Protein AF-Q022L2-F1 (afdb_monomer_lite)

pLDDT: mean 83.21, std 17.8, range [39.44, 98.19]

Organism: Solibacter usitatus (strain Ellin6076) (NCBI:txid234267)

Sequence (274 aa):
MRRPARFALVGLLVASVAPAAEPAGCAVRKGLYDAWLTLNKRTTRTFPKFTGSATRVAAEPASAEEIYREYQTFFQCLSDMALPAAADSRSAMCADASSDRLGSLTCQLSLYVKTDRTSGAELLDALPASKKGAEMIWDLDAIADAGVVDKHFPPLFAPKGPAYKLIDEVFVLALDDRETAIAKYFHIVGAATGAGTQYTDSQIKILLRESPILVVKHWDILRQYQPKLKKLLAELAAELSAPDMNKVRQGIAGSCTRDNLDCPEIQKFFGRPQ

Radius of gyration: 26.74 Å; chains: 1; bounding box: 66×46×113 Å

Structure (mmCIF, N/CA/C/O backbone):
data_AF-Q022L2-F1
#
_entry.id   AF-Q022L2-F1
#
loop_
_atom_site.group_PDB
_atom_site.id
_atom_site.type_symbol
_atom_site.label_atom_id
_atom_site.label_alt_id
_atom_site.label_comp_id
_atom_site.label_asym_id
_atom_site.label_entity_id
_atom_site.label_seq_id
_atom_site.pdbx_PDB_ins_code
_atom_site.Cartn_x
_atom_site.Cartn_y
_atom_site.Cartn_z
_atom_site.occupancy
_atom_site.B_iso_or_equiv
_atom_site.auth_seq_id
_atom_site.auth_comp_id
_atom_site.auth_asym_id
_atom_site.auth_atom_id
_atom_site.pdbx_PDB_model_num
ATOM 1 N N . MET A 1 1 ? -21.908 -25.657 -85.538 1.00 44.28 1 MET A N 1
ATOM 2 C CA . MET A 1 1 ? -20.702 -25.815 -84.691 1.00 44.28 1 MET A CA 1
ATOM 3 C C . MET A 1 1 ? -20.287 -24.456 -84.136 1.00 44.28 1 MET A C 1
ATOM 5 O O . MET A 1 1 ? -19.849 -23.637 -84.928 1.00 44.28 1 MET A O 1
ATOM 9 N N . ARG A 1 2 ? -20.443 -24.208 -82.826 1.00 39.62 2 ARG A N 1
ATOM 10 C CA . ARG A 1 2 ? -19.565 -23.391 -81.948 1.00 39.62 2 ARG A CA 1
ATOM 11 C C . ARG A 1 2 ? -20.233 -23.244 -80.568 1.00 39.62 2 ARG A C 1
ATOM 13 O O . ARG A 1 2 ? -21.442 -23.091 -80.474 1.00 39.62 2 ARG A O 1
ATOM 20 N N . ARG A 1 3 ? -19.422 -23.447 -79.527 1.00 46.56 3 ARG A N 1
ATOM 21 C CA . ARG A 1 3 ? -19.768 -23.712 -78.117 1.00 46.56 3 ARG A CA 1
ATOM 22 C C . ARG A 1 3 ? -20.142 -22.432 -77.343 1.00 46.56 3 ARG A C 1
ATOM 24 O O . ARG A 1 3 ? -19.614 -21.378 -77.686 1.00 46.56 3 ARG A O 1
ATOM 31 N N . PRO A 1 4 ? -20.922 -22.521 -76.248 1.00 49.78 4 PRO A N 1
ATOM 32 C CA . PRO A 1 4 ? -21.036 -21.445 -75.266 1.00 49.78 4 PRO A CA 1
ATOM 33 C C . PRO A 1 4 ? -19.814 -21.436 -74.329 1.00 49.78 4 PRO A C 1
ATOM 35 O O . PRO A 1 4 ? -19.462 -22.463 -73.745 1.00 49.78 4 PRO A O 1
ATOM 38 N N . ALA A 1 5 ? -19.165 -20.281 -74.179 1.00 46.28 5 ALA A N 1
ATOM 39 C CA . ALA A 1 5 ? -18.110 -20.068 -73.191 1.00 46.28 5 ALA A CA 1
ATOM 40 C C . ALA A 1 5 ? -18.739 -19.620 -71.864 1.00 46.28 5 ALA A C 1
ATOM 42 O O . ALA A 1 5 ? -19.327 -18.544 -71.774 1.00 46.28 5 ALA A O 1
ATOM 43 N N . ARG A 1 6 ? -18.633 -20.467 -70.836 1.00 48.53 6 ARG A N 1
ATOM 44 C CA . ARG A 1 6 ? -18.922 -20.119 -69.442 1.00 48.53 6 ARG A CA 1
ATOM 45 C C . ARG A 1 6 ? -17.665 -19.484 -68.849 1.00 48.53 6 ARG A C 1
ATOM 47 O O . ARG A 1 6 ? -16.665 -20.176 -68.692 1.00 48.53 6 ARG A O 1
ATOM 54 N N . PHE A 1 7 ? -17.715 -18.198 -68.520 1.00 49.34 7 PHE A N 1
ATOM 55 C CA . PHE A 1 7 ? -16.694 -17.562 -67.690 1.00 49.34 7 PHE A CA 1
ATOM 56 C C . PHE A 1 7 ? -17.090 -17.727 -66.221 1.00 49.34 7 PHE A C 1
ATOM 58 O O . PHE A 1 7 ? -18.082 -17.160 -65.770 1.00 49.34 7 PHE A O 1
ATOM 65 N N . ALA A 1 8 ? -16.335 -18.551 -65.496 1.00 49.12 8 ALA A N 1
ATOM 66 C CA . ALA A 1 8 ? -16.385 -18.634 -64.044 1.00 49.12 8 ALA A CA 1
ATOM 67 C C . ALA A 1 8 ? -15.465 -17.548 -63.473 1.00 49.12 8 ALA A C 1
ATOM 69 O O . ALA A 1 8 ? -14.253 -17.587 -63.679 1.00 49.12 8 ALA A O 1
ATOM 70 N N . LEU A 1 9 ? -16.045 -16.566 -62.786 1.00 49.56 9 LEU A N 1
ATOM 71 C CA . LEU A 1 9 ? -15.310 -15.535 -62.062 1.00 49.56 9 LEU A CA 1
ATOM 72 C C . LEU A 1 9 ? -15.047 -16.065 -60.646 1.00 49.56 9 LEU A C 1
ATOM 74 O O . LEU A 1 9 ? -15.927 -16.049 -59.790 1.00 49.56 9 LEU A O 1
ATOM 78 N N . VAL A 1 10 ? -13.849 -16.603 -60.421 1.00 49.56 10 VAL A N 1
ATOM 79 C CA . VAL A 1 10 ? -13.358 -16.954 -59.083 1.00 49.56 10 VAL A CA 1
ATOM 80 C C . VAL A 1 10 ? -12.748 -15.688 -58.489 1.00 49.56 10 VAL A C 1
ATOM 82 O O . VAL A 1 10 ? -11.634 -15.303 -58.834 1.00 49.56 10 VAL A O 1
ATOM 85 N N . GLY A 1 11 ? -13.506 -15.001 -57.635 1.00 48.12 11 GLY A N 1
ATOM 86 C CA . GLY A 1 11 ? -12.998 -13.889 -56.837 1.00 48.12 11 GLY A CA 1
ATOM 87 C C . GLY A 1 11 ? -12.150 -14.419 -55.684 1.00 48.12 11 GLY A C 1
ATOM 88 O O . GLY A 1 11 ? -12.693 -14.900 -54.692 1.00 48.12 11 GLY A O 1
ATOM 89 N N . LEU A 1 12 ? -10.824 -14.344 -55.813 1.00 45.16 12 LEU A N 1
ATOM 90 C CA . LEU A 1 12 ? -9.898 -14.549 -54.700 1.00 45.16 12 LEU A CA 1
ATOM 91 C C . LEU A 1 12 ? -9.929 -13.301 -53.802 1.00 45.16 12 LEU A C 1
ATOM 93 O O . LEU A 1 12 ? -9.293 -12.290 -54.096 1.00 45.16 12 LEU A O 1
ATOM 97 N N . LEU A 1 13 ? -10.671 -13.369 -52.697 1.00 44.75 13 LEU A N 1
ATOM 98 C CA . LEU A 1 13 ? -10.496 -12.467 -51.560 1.00 44.75 13 LEU A CA 1
ATOM 99 C C . LEU A 1 13 ? -9.214 -12.884 -50.830 1.00 44.75 13 LEU A C 1
ATOM 101 O O . LEU A 1 13 ? -9.225 -13.760 -49.969 1.00 44.75 13 LEU A O 1
ATOM 105 N N . VAL A 1 14 ? -8.090 -12.278 -51.210 1.00 46.84 14 VAL A N 1
ATOM 106 C CA . VAL A 1 14 ? -6.855 -12.340 -50.424 1.00 46.84 14 VAL A CA 1
ATOM 107 C C . VAL A 1 14 ? -7.061 -11.430 -49.216 1.00 46.84 14 VAL A C 1
ATOM 109 O O . VAL A 1 14 ? -6.867 -10.219 -49.290 1.00 46.84 14 VAL A O 1
ATOM 112 N N . ALA A 1 15 ? -7.524 -12.009 -48.110 1.00 47.78 15 ALA A N 1
ATOM 113 C CA . ALA A 1 15 ? -7.479 -11.361 -46.810 1.00 47.78 15 ALA A CA 1
ATOM 114 C C . ALA A 1 15 ? -6.008 -11.279 -46.386 1.00 47.78 15 ALA A C 1
ATOM 116 O O . ALA A 1 15 ? -5.432 -12.240 -45.878 1.00 47.78 15 ALA A O 1
ATOM 117 N N . SER A 1 16 ? -5.381 -10.139 -46.659 1.00 42.56 16 SER A N 1
ATOM 118 C CA . SER A 1 16 ? -4.052 -9.804 -46.164 1.00 42.56 16 SER A CA 1
ATOM 119 C C . SER A 1 16 ? -4.116 -9.672 -44.643 1.00 42.56 16 SER A C 1
ATOM 121 O O . SER A 1 16 ? -4.409 -8.602 -44.115 1.00 42.56 16 SER A O 1
ATOM 123 N N . VAL A 1 17 ? -3.867 -10.770 -43.930 1.00 42.91 17 VAL A N 1
ATOM 124 C CA . VAL A 1 17 ? -3.577 -10.737 -42.495 1.00 42.91 17 VAL A CA 1
ATOM 125 C C . VAL A 1 17 ? -2.173 -10.157 -42.362 1.00 42.91 17 VAL A C 1
ATOM 127 O O . VAL A 1 17 ? -1.179 -10.880 -42.365 1.00 42.91 17 VAL A O 1
ATOM 130 N N . ALA A 1 18 ? -2.073 -8.829 -42.350 1.00 46.16 18 ALA A N 1
ATOM 131 C CA . ALA A 1 18 ? -0.851 -8.181 -41.909 1.00 46.16 18 ALA A CA 1
ATOM 132 C C . ALA A 1 18 ? -0.634 -8.596 -40.443 1.00 46.16 18 ALA A C 1
ATOM 134 O O . ALA A 1 18 ? -1.571 -8.452 -39.650 1.00 46.16 18 ALA A O 1
ATOM 135 N N . PRO A 1 19 ? 0.540 -9.129 -40.059 1.00 43.62 19 PRO A N 1
ATOM 136 C CA . PRO A 1 19 ? 0.849 -9.290 -38.652 1.00 43.62 19 PRO A CA 1
ATOM 137 C C . PRO A 1 19 ? 0.836 -7.883 -38.061 1.00 43.62 19 PRO A C 1
ATOM 139 O O . PRO A 1 19 ? 1.652 -7.038 -38.434 1.00 43.62 19 PRO A O 1
ATOM 142 N N . ALA A 1 20 ? -0.150 -7.597 -37.213 1.00 42.97 20 ALA A N 1
ATOM 143 C CA . ALA A 1 20 ? -0.116 -6.402 -36.395 1.00 42.97 20 ALA A CA 1
ATOM 144 C C . ALA A 1 20 ? 1.201 -6.471 -35.621 1.00 42.97 20 ALA A C 1
ATOM 146 O O . ALA A 1 20 ? 1.410 -7.414 -34.861 1.00 42.97 20 ALA A O 1
ATOM 147 N N . ALA A 1 21 ? 2.115 -5.537 -35.893 1.00 47.75 21 ALA A N 1
ATOM 148 C CA . ALA A 1 21 ? 3.298 -5.367 -35.073 1.00 47.75 21 ALA A CA 1
ATOM 149 C C . ALA A 1 21 ? 2.798 -5.217 -33.636 1.00 47.75 21 ALA A C 1
ATOM 151 O O . ALA A 1 21 ? 2.020 -4.300 -33.356 1.00 47.75 21 ALA A O 1
ATOM 152 N N . GLU A 1 22 ? 3.152 -6.171 -32.774 1.00 50.34 22 GLU A N 1
ATOM 153 C CA . GLU A 1 22 ? 2.814 -6.090 -31.361 1.00 50.34 22 GLU A CA 1
ATOM 154 C C . GLU A 1 22 ? 3.296 -4.721 -30.869 1.00 50.34 22 GLU A C 1
ATOM 156 O O . GLU A 1 22 ? 4.437 -4.341 -31.165 1.00 50.34 22 GLU A O 1
ATOM 161 N N . PRO A 1 23 ? 2.427 -3.917 -30.230 1.00 51.59 23 PRO A N 1
ATOM 162 C CA . PRO A 1 23 ? 2.844 -2.619 -29.737 1.00 51.59 23 PRO A CA 1
ATOM 163 C C . PRO A 1 23 ? 4.025 -2.862 -28.804 1.00 51.59 23 PRO A C 1
ATOM 165 O O . PRO A 1 23 ? 3.890 -3.619 -27.845 1.00 51.59 23 PRO A O 1
ATOM 168 N N . ALA A 1 24 ? 5.179 -2.268 -29.121 1.00 59.03 24 ALA A N 1
ATOM 169 C CA . ALA A 1 24 ? 6.354 -2.351 -28.269 1.00 59.03 24 ALA A CA 1
ATOM 170 C C . ALA A 1 24 ? 5.924 -1.950 -26.852 1.00 59.03 24 ALA A C 1
ATOM 172 O O . ALA A 1 24 ? 5.475 -0.819 -26.638 1.00 59.03 24 ALA A O 1
ATOM 173 N N . GLY A 1 25 ? 5.954 -2.910 -25.927 1.00 67.50 25 GLY A N 1
ATOM 174 C CA . GLY A 1 25 ? 5.510 -2.694 -24.560 1.00 67.50 25 GLY A CA 1
ATOM 175 C C . GLY A 1 25 ? 6.373 -1.639 -23.880 1.00 67.50 25 GLY A C 1
ATOM 176 O O . GLY A 1 25 ? 7.508 -1.367 -24.283 1.00 67.50 25 GLY A O 1
ATOM 177 N N . CYS A 1 26 ? 5.849 -1.039 -22.815 1.00 84.94 26 CYS A N 1
ATOM 178 C CA . CYS A 1 26 ? 6.699 -0.272 -21.919 1.00 84.94 26 CYS A CA 1
ATOM 179 C C . CYS A 1 26 ? 7.720 -1.236 -21.307 1.00 84.94 26 CYS A C 1
ATOM 181 O O . CYS A 1 26 ? 7.337 -2.199 -20.644 1.00 84.94 26 CYS A O 1
ATOM 183 N N . ALA A 1 27 ? 9.007 -0.992 -21.540 1.00 85.56 27 ALA A N 1
ATOM 184 C CA . ALA A 1 27 ? 10.074 -1.891 -21.126 1.00 85.56 27 ALA A CA 1
ATOM 185 C C . ALA A 1 27 ? 11.124 -1.165 -20.283 1.00 85.56 27 ALA A C 1
ATOM 187 O O . ALA A 1 27 ? 11.400 0.019 -20.473 1.00 85.56 27 ALA A O 1
ATOM 188 N N . VAL A 1 28 ? 11.731 -1.927 -19.380 1.00 88.81 28 VAL A N 1
ATOM 189 C CA . VAL A 1 28 ? 12.971 -1.589 -18.678 1.00 88.81 28 VAL A CA 1
ATOM 190 C C . VAL A 1 28 ? 13.955 -2.723 -18.909 1.00 88.81 28 VAL A C 1
ATOM 192 O O . VAL A 1 28 ? 13.566 -3.890 -19.011 1.00 88.81 28 VAL A O 1
ATOM 195 N N . ARG A 1 29 ? 15.243 -2.407 -19.004 1.00 89.38 29 ARG A N 1
ATOM 196 C CA . ARG A 1 29 ? 16.282 -3.411 -19.189 1.00 89.38 29 ARG A CA 1
ATOM 197 C C . ARG A 1 29 ? 16.351 -4.324 -17.972 1.00 89.38 29 ARG A C 1
ATOM 199 O O . ARG A 1 29 ? 16.182 -3.917 -16.822 1.00 89.38 29 ARG A O 1
ATOM 206 N N . LYS A 1 30 ? 16.688 -5.579 -18.239 1.00 89.31 30 LYS A N 1
ATOM 207 C CA . LYS A 1 30 ? 16.837 -6.610 -17.216 1.00 89.31 30 LYS A CA 1
ATOM 208 C C . LYS A 1 30 ? 17.821 -6.191 -16.121 1.00 89.31 30 LYS A C 1
ATOM 210 O O . LYS A 1 30 ? 18.962 -5.833 -16.410 1.00 89.31 30 LYS A O 1
ATOM 215 N N . GLY A 1 31 ? 17.397 -6.326 -14.863 1.00 86.94 31 GLY A N 1
ATOM 216 C CA . GLY A 1 31 ? 18.242 -6.065 -13.692 1.00 86.94 31 GLY A CA 1
ATOM 217 C C . GLY A 1 31 ? 18.585 -4.589 -13.467 1.00 86.94 31 GLY A C 1
ATOM 218 O O . GLY A 1 31 ? 19.559 -4.298 -12.769 1.00 86.94 31 GLY A O 1
ATOM 219 N N . LEU A 1 32 ? 17.811 -3.657 -14.035 1.00 90.75 32 LEU A N 1
ATOM 220 C CA . LEU A 1 32 ? 17.997 -2.217 -13.850 1.00 90.75 32 LEU A CA 1
ATOM 221 C C . LEU A 1 32 ? 17.981 -1.825 -12.363 1.00 90.75 32 LEU A C 1
ATOM 223 O O . LEU A 1 32 ? 18.838 -1.069 -11.903 1.00 90.75 32 LEU A O 1
ATOM 227 N N . TYR A 1 33 ? 17.056 -2.392 -11.588 1.00 92.50 33 TYR A N 1
ATOM 228 C CA . TYR A 1 33 ? 16.985 -2.202 -10.143 1.00 92.50 33 TYR A CA 1
ATOM 229 C C . TYR A 1 33 ? 18.220 -2.744 -9.407 1.00 92.50 33 TYR A C 1
ATOM 231 O O . TYR A 1 33 ? 18.743 -2.107 -8.492 1.00 92.50 33 TYR A O 1
ATOM 239 N N . ASP A 1 34 ? 18.747 -3.896 -9.821 1.00 91.44 34 ASP A N 1
ATOM 240 C CA . ASP A 1 34 ? 19.951 -4.468 -9.209 1.00 91.44 34 ASP A CA 1
ATOM 241 C C . ASP A 1 34 ? 21.196 -3.609 -9.490 1.00 91.44 34 ASP A C 1
ATOM 243 O O . ASP A 1 34 ? 22.069 -3.455 -8.622 1.00 91.44 34 ASP A O 1
ATOM 247 N N . ALA A 1 35 ? 21.257 -2.995 -10.677 1.00 89.31 35 ALA A N 1
ATOM 248 C CA . ALA A 1 35 ? 22.271 -2.000 -11.011 1.00 89.31 35 ALA A CA 1
ATOM 249 C C . ALA A 1 35 ? 22.151 -0.759 -10.108 1.00 89.31 35 ALA A C 1
ATOM 251 O O . ALA A 1 35 ? 23.153 -0.337 -9.524 1.00 89.31 35 ALA A O 1
ATOM 252 N N . TRP A 1 36 ? 20.932 -0.247 -9.900 1.00 90.75 36 TRP A N 1
ATOM 253 C CA . TRP A 1 36 ? 20.668 0.875 -8.991 1.00 90.75 36 TRP A CA 1
ATOM 254 C C . TRP A 1 36 ? 21.106 0.580 -7.550 1.00 90.75 36 TRP A C 1
ATOM 256 O O . TRP A 1 36 ? 21.862 1.348 -6.948 1.00 90.75 36 TRP A O 1
ATOM 266 N N . LEU A 1 37 ? 20.731 -0.587 -7.014 1.00 89.44 37 LEU A N 1
ATOM 267 C CA . LEU A 1 37 ? 21.148 -1.024 -5.678 1.00 89.44 37 LEU A CA 1
ATOM 268 C C . LEU A 1 37 ? 22.673 -1.101 -5.545 1.00 89.44 37 LEU A C 1
ATOM 270 O O . LEU A 1 37 ? 23.228 -0.808 -4.483 1.00 89.44 37 LEU A O 1
ATOM 274 N N . THR A 1 38 ? 23.365 -1.521 -6.605 1.00 87.00 38 THR A N 1
ATOM 275 C CA . THR A 1 38 ? 24.830 -1.611 -6.619 1.00 87.00 38 THR A CA 1
ATOM 276 C C . THR A 1 38 ? 25.478 -0.230 -6.600 1.00 87.00 38 THR A C 1
ATOM 278 O O . THR A 1 38 ? 26.462 -0.042 -5.879 1.00 87.00 38 THR A O 1
ATOM 281 N N . LEU A 1 39 ? 24.925 0.741 -7.333 1.00 84.88 39 LEU A N 1
ATOM 282 C CA . LEU A 1 39 ? 25.389 2.129 -7.305 1.00 84.88 39 LEU A CA 1
ATOM 283 C C . LEU A 1 39 ? 25.196 2.749 -5.921 1.00 84.88 39 LEU A C 1
ATOM 285 O O . LEU A 1 39 ? 26.173 3.198 -5.327 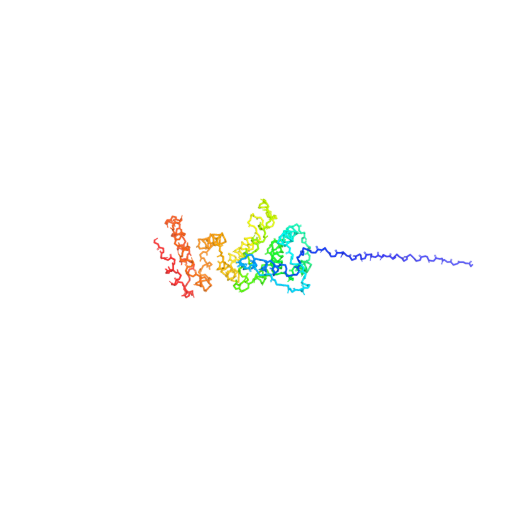1.00 84.88 39 LEU A O 1
ATOM 289 N N . ASN A 1 40 ? 23.999 2.661 -5.340 1.00 79.00 40 ASN A N 1
ATOM 290 C CA . ASN A 1 40 ? 23.723 3.243 -4.021 1.00 79.00 40 ASN A CA 1
ATOM 291 C C . ASN A 1 40 ? 24.585 2.659 -2.895 1.00 79.00 40 ASN A C 1
ATOM 293 O O . ASN A 1 40 ? 25.011 3.374 -1.982 1.00 79.00 40 ASN A O 1
ATOM 297 N N . LYS A 1 41 ? 24.918 1.365 -2.969 1.00 70.69 41 LYS A N 1
ATOM 298 C CA . LYS A 1 41 ? 25.854 0.727 -2.027 1.00 70.69 41 LYS A CA 1
ATOM 299 C C . LYS A 1 41 ? 27.298 1.209 -2.187 1.00 70.69 41 L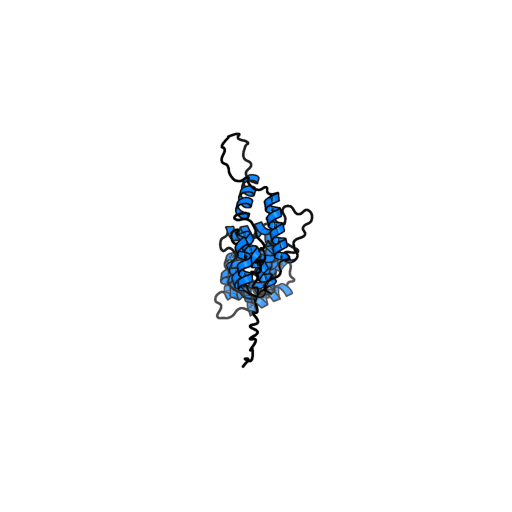YS A C 1
ATOM 301 O O . LYS A 1 41 ? 28.057 1.158 -1.220 1.00 70.69 41 LYS A O 1
ATOM 306 N N . ARG A 1 42 ? 27.705 1.641 -3.387 1.00 61.19 42 ARG A N 1
ATOM 307 C CA . ARG A 1 42 ? 29.035 2.231 -3.620 1.00 61.19 42 ARG A CA 1
ATOM 308 C C . ARG A 1 42 ? 29.104 3.658 -3.091 1.00 61.19 42 ARG A C 1
ATOM 310 O O . ARG A 1 42 ? 30.101 3.999 -2.470 1.00 61.19 42 ARG A O 1
ATOM 317 N N . THR A 1 43 ? 28.046 4.448 -3.254 1.00 57.94 43 THR A N 1
ATOM 318 C CA . THR A 1 43 ? 27.995 5.841 -2.779 1.00 57.94 43 THR A CA 1
ATOM 319 C C . THR A 1 43 ? 27.970 5.944 -1.249 1.00 57.94 43 THR A C 1
ATOM 321 O O . THR A 1 43 ? 28.491 6.897 -0.683 1.00 57.94 43 THR A O 1
ATOM 324 N N . THR A 1 44 ? 27.410 4.941 -0.564 1.00 53.62 44 THR A N 1
ATOM 325 C CA . THR A 1 44 ? 27.331 4.879 0.912 1.00 53.62 44 THR A CA 1
ATOM 326 C C . THR A 1 44 ? 28.558 4.261 1.584 1.00 53.62 44 THR A C 1
ATOM 328 O O . THR A 1 44 ? 28.749 4.432 2.788 1.00 53.62 44 THR A O 1
ATOM 331 N N . ARG A 1 45 ? 29.426 3.566 0.838 1.00 44.22 45 ARG A N 1
ATOM 332 C CA . ARG A 1 45 ? 30.729 3.129 1.347 1.00 44.22 45 ARG A CA 1
ATOM 333 C C . ARG A 1 45 ? 31.790 4.154 0.969 1.00 44.22 45 ARG A C 1
ATOM 335 O O . ARG A 1 45 ? 32.324 4.124 -0.135 1.00 44.22 45 ARG A O 1
ATOM 342 N N . THR A 1 46 ? 32.158 5.002 1.924 1.00 39.56 46 THR A N 1
ATOM 343 C CA . THR A 1 46 ? 33.401 5.780 1.877 1.00 39.56 46 THR A CA 1
ATOM 344 C C . THR A 1 46 ? 34.583 4.808 1.881 1.00 39.56 46 THR A C 1
ATOM 346 O O . THR A 1 46 ? 35.106 4.444 2.931 1.00 39.56 46 THR A O 1
ATOM 349 N N . PHE A 1 47 ? 34.972 4.305 0.712 1.00 42.66 47 PHE A N 1
ATOM 350 C CA . PHE A 1 47 ? 36.173 3.491 0.588 1.00 42.66 47 PHE A CA 1
ATOM 351 C C . PHE A 1 47 ? 37.409 4.398 0.536 1.00 42.66 47 PHE A C 1
ATOM 353 O O . PHE A 1 47 ? 37.404 5.394 -0.195 1.00 42.66 47 PHE A O 1
ATOM 360 N N . PRO A 1 48 ? 38.486 4.067 1.272 1.00 40.91 48 PRO A N 1
ATOM 361 C CA . PRO A 1 48 ? 39.761 4.740 1.097 1.00 40.91 48 PRO A CA 1
ATOM 362 C C . PRO A 1 48 ? 40.256 4.459 -0.325 1.00 40.91 48 PRO A C 1
ATOM 364 O O . PRO A 1 48 ? 40.212 3.320 -0.793 1.00 40.91 48 PRO A O 1
ATOM 367 N N . LYS A 1 49 ? 40.702 5.509 -1.025 1.00 42.16 49 LYS A N 1
ATOM 368 C CA . LYS A 1 49 ? 41.325 5.409 -2.350 1.00 42.16 49 LYS A CA 1
ATOM 369 C C . LYS A 1 49 ? 42.450 4.370 -2.306 1.00 42.16 49 LYS A C 1
ATOM 371 O O . LYS A 1 49 ? 43.512 4.654 -1.763 1.00 42.16 49 LYS A O 1
ATOM 376 N N . PHE A 1 50 ? 42.236 3.205 -2.910 1.00 41.88 50 PHE A N 1
ATOM 377 C CA . PHE A 1 50 ? 43.307 2.273 -3.243 1.00 41.88 50 PHE A CA 1
ATOM 378 C C . PHE A 1 50 ? 43.350 2.068 -4.753 1.00 41.88 50 PHE A C 1
ATOM 380 O O . PHE A 1 50 ? 42.409 1.581 -5.377 1.00 41.88 50 PHE A O 1
ATOM 387 N N . THR A 1 51 ? 44.472 2.487 -5.326 1.00 48.06 51 THR A N 1
ATOM 388 C CA . THR A 1 51 ? 44.919 2.198 -6.684 1.00 48.06 51 THR A CA 1
ATOM 389 C C . THR A 1 51 ? 45.241 0.710 -6.806 1.00 48.06 51 THR A C 1
ATOM 391 O O . THR A 1 51 ? 46.128 0.219 -6.109 1.00 48.06 51 THR A O 1
ATOM 394 N N . GLY A 1 52 ? 44.553 -0.013 -7.689 1.00 39.44 52 GLY A N 1
ATOM 395 C CA . GLY A 1 52 ? 44.845 -1.423 -7.944 1.00 39.44 52 GLY A CA 1
ATOM 396 C C . GLY A 1 52 ? 44.125 -1.942 -9.181 1.00 39.44 52 GLY A C 1
ATOM 397 O O . GLY A 1 52 ? 42.910 -2.097 -9.182 1.00 39.44 52 GLY A O 1
ATOM 398 N N . SER A 1 53 ? 44.901 -2.173 -10.235 1.00 45.06 53 SER A N 1
ATOM 399 C CA . SER A 1 53 ? 44.487 -2.634 -11.560 1.00 45.06 53 SER A CA 1
ATOM 400 C C . SER A 1 53 ? 43.888 -4.049 -11.537 1.00 45.06 53 SER A C 1
ATOM 402 O O . SER A 1 53 ? 44.511 -4.968 -11.008 1.00 45.06 53 SER A O 1
ATOM 404 N N . ALA A 1 54 ? 42.717 -4.234 -12.154 1.00 42.09 54 ALA A N 1
ATOM 405 C CA . ALA A 1 54 ? 42.238 -5.529 -12.642 1.00 42.09 54 ALA A CA 1
ATOM 406 C C . ALA A 1 54 ? 41.199 -5.320 -13.756 1.00 42.09 54 ALA A C 1
ATOM 408 O O . ALA A 1 54 ? 40.036 -4.998 -13.507 1.00 42.09 54 ALA A O 1
ATOM 409 N N . THR A 1 55 ? 41.631 -5.517 -14.999 1.00 45.44 55 THR A N 1
ATOM 410 C CA . THR A 1 55 ? 40.800 -5.487 -16.202 1.00 45.44 55 THR A CA 1
ATOM 411 C C . THR A 1 55 ? 39.854 -6.690 -16.204 1.00 45.44 55 THR A C 1
ATOM 413 O O . THR A 1 55 ? 40.226 -7.799 -16.581 1.00 45.44 55 THR A O 1
ATOM 416 N N . ARG A 1 56 ? 38.606 -6.480 -15.783 1.00 41.72 56 ARG A N 1
ATOM 417 C CA . ARG A 1 56 ? 37.465 -7.274 -16.248 1.00 41.72 56 ARG A CA 1
ATOM 418 C C . ARG A 1 56 ? 36.633 -6.351 -17.120 1.00 41.72 56 ARG A C 1
ATOM 420 O O . ARG A 1 56 ? 36.242 -5.284 -16.658 1.00 41.72 56 ARG A O 1
ATOM 427 N N . VAL A 1 57 ? 36.364 -6.767 -18.355 1.00 41.91 57 VAL A N 1
ATOM 428 C CA . VAL A 1 57 ? 35.340 -6.159 -19.214 1.00 41.91 57 VAL A CA 1
ATOM 429 C C . VAL A 1 57 ? 33.983 -6.484 -18.583 1.00 41.91 57 VAL A C 1
ATOM 431 O O . VAL A 1 57 ? 33.284 -7.409 -18.982 1.00 41.91 57 VAL A O 1
ATOM 434 N N . ALA A 1 58 ? 33.671 -5.802 -17.486 1.00 45.34 58 ALA A N 1
ATOM 435 C CA . ALA A 1 58 ? 32.310 -5.642 -17.028 1.00 45.34 58 ALA A CA 1
ATOM 436 C C . ALA A 1 58 ? 31.694 -4.588 -17.947 1.00 45.34 58 ALA A C 1
ATOM 438 O O . ALA A 1 58 ? 32.336 -3.566 -18.195 1.00 45.34 58 ALA A O 1
ATOM 439 N N . ALA A 1 59 ? 30.491 -4.849 -18.463 1.00 48.38 59 ALA A N 1
ATOM 440 C CA . ALA A 1 59 ? 29.675 -3.806 -19.073 1.00 48.38 59 ALA A CA 1
ATOM 441 C C . ALA A 1 59 ? 29.756 -2.558 -18.183 1.00 48.38 59 ALA A C 1
ATOM 443 O O . ALA A 1 59 ? 29.657 -2.695 -16.956 1.00 48.38 59 ALA A O 1
ATOM 444 N N . GLU A 1 60 ? 30.038 -1.394 -18.777 1.00 48.91 60 GLU A N 1
ATOM 445 C CA . GLU A 1 60 ? 30.143 -0.154 -18.013 1.00 48.91 60 GLU A CA 1
ATOM 446 C C . GLU A 1 60 ? 28.929 -0.054 -17.086 1.00 48.91 60 GLU A C 1
ATOM 448 O O . GLU A 1 60 ? 27.798 -0.271 -17.537 1.00 48.91 60 GLU A O 1
ATOM 453 N N . PRO A 1 61 ? 29.136 0.169 -15.774 1.00 56.91 61 PRO A N 1
ATOM 454 C CA . PRO A 1 61 ? 28.014 0.381 -14.887 1.00 56.91 61 PRO A CA 1
ATOM 455 C C . PRO A 1 61 ? 27.294 1.612 -15.417 1.00 56.91 61 PRO A C 1
ATOM 457 O O . PRO A 1 61 ? 27.876 2.695 -15.435 1.00 56.91 61 PRO A O 1
ATOM 460 N N . ALA A 1 62 ? 26.064 1.417 -15.886 1.00 66.94 62 ALA A N 1
ATOM 461 C CA . ALA A 1 62 ? 25.237 2.509 -16.356 1.00 66.94 62 ALA A CA 1
ATOM 462 C C . ALA A 1 62 ? 25.255 3.645 -15.335 1.00 66.94 62 ALA A C 1
ATOM 464 O O . ALA A 1 62 ? 25.234 3.392 -14.122 1.00 66.94 62 ALA A O 1
ATOM 465 N N . SER A 1 63 ? 25.329 4.878 -15.823 1.00 82.50 63 SER A N 1
ATOM 466 C CA . SER A 1 63 ? 25.339 6.036 -14.934 1.00 82.50 63 SER A CA 1
ATOM 467 C C . SER A 1 63 ? 24.035 6.095 -14.128 1.00 82.50 63 SER A C 1
ATOM 469 O O . SER A 1 63 ? 23.009 5.526 -14.519 1.00 82.50 63 SER A O 1
ATOM 471 N N . ALA A 1 64 ? 24.063 6.758 -12.970 1.00 83.12 64 ALA A N 1
ATOM 472 C CA . ALA A 1 64 ? 22.851 6.927 -12.170 1.00 83.12 64 ALA A CA 1
ATOM 473 C C . ALA A 1 64 ? 21.774 7.657 -12.993 1.00 83.12 64 ALA A C 1
ATOM 475 O O . ALA A 1 64 ? 20.613 7.255 -12.998 1.00 83.12 64 ALA A O 1
ATOM 476 N N . GLU A 1 65 ? 22.192 8.652 -13.775 1.00 84.44 65 GLU A N 1
ATOM 477 C CA . GLU A 1 65 ? 21.356 9.427 -14.688 1.00 84.44 65 GLU A CA 1
ATOM 478 C C . GLU A 1 65 ? 20.688 8.561 -15.764 1.00 84.44 65 GLU A C 1
ATOM 480 O O . GLU A 1 65 ? 19.515 8.771 -16.071 1.00 84.44 65 GLU A O 1
ATOM 485 N N . GLU A 1 66 ? 21.397 7.578 -16.326 1.00 87.12 66 GLU A N 1
ATOM 486 C CA . GLU A 1 66 ? 20.816 6.630 -17.286 1.00 87.12 66 GLU A CA 1
ATOM 487 C C . GLU A 1 66 ? 19.727 5.776 -16.646 1.00 87.12 66 GLU A C 1
ATOM 489 O O . GLU A 1 66 ? 18.659 5.610 -17.230 1.00 87.12 66 GLU A O 1
ATOM 494 N N . ILE A 1 67 ? 19.974 5.266 -15.436 1.00 89.31 67 ILE A N 1
ATOM 495 C CA . ILE A 1 67 ? 18.993 4.452 -14.712 1.00 89.31 67 ILE A CA 1
ATOM 496 C C . ILE A 1 67 ? 17.734 5.262 -14.411 1.00 89.31 67 ILE A C 1
ATOM 498 O O . ILE A 1 67 ? 16.626 4.783 -14.653 1.00 89.31 67 ILE A O 1
ATOM 502 N N . TYR A 1 68 ? 17.894 6.489 -13.912 1.00 89.62 68 TYR A N 1
ATOM 503 C CA . TYR A 1 68 ? 16.764 7.363 -13.603 1.00 89.62 68 TYR A CA 1
ATOM 504 C C . TYR A 1 68 ? 15.959 7.706 -14.849 1.00 89.62 68 TYR A C 1
ATOM 506 O O . TYR A 1 68 ? 14.738 7.567 -14.849 1.00 89.62 68 TYR A O 1
ATOM 514 N N . ARG A 1 69 ? 16.636 8.072 -15.943 1.00 88.81 69 ARG A N 1
ATOM 515 C CA . ARG A 1 69 ? 15.975 8.383 -17.215 1.00 88.81 69 ARG A CA 1
ATOM 516 C C . ARG A 1 69 ? 15.193 7.192 -17.761 1.00 88.81 69 ARG A C 1
ATOM 518 O O . ARG A 1 69 ? 14.102 7.372 -18.300 1.00 88.81 69 ARG A O 1
ATOM 525 N N . GLU A 1 70 ? 15.740 5.988 -17.636 1.00 90.81 70 GLU A N 1
ATOM 526 C CA . GLU A 1 70 ? 15.081 4.771 -18.100 1.00 90.81 70 GLU A CA 1
ATOM 527 C C . GLU A 1 70 ? 13.801 4.490 -17.302 1.00 90.81 70 GLU A C 1
ATOM 529 O O . GLU A 1 70 ? 12.742 4.299 -17.899 1.00 90.81 70 GLU A O 1
ATOM 534 N N . TYR A 1 71 ? 13.850 4.590 -15.968 1.00 92.25 71 TYR A N 1
ATOM 535 C CA . TYR A 1 71 ? 12.649 4.480 -15.134 1.00 92.25 71 TYR A CA 1
ATOM 536 C C . TYR A 1 71 ? 11.627 5.585 -15.404 1.00 92.25 71 TYR A C 1
ATOM 538 O O . TYR A 1 71 ? 10.437 5.300 -15.491 1.00 92.25 71 TYR A O 1
ATOM 546 N N . GLN A 1 72 ? 12.062 6.833 -15.590 1.00 89.94 72 GLN A N 1
ATOM 547 C CA . GLN A 1 72 ? 11.165 7.943 -15.930 1.00 89.94 72 GLN A CA 1
ATOM 548 C C . GLN A 1 72 ? 10.456 7.706 -17.268 1.00 89.94 72 GLN A C 1
ATOM 550 O O . GLN A 1 72 ? 9.239 7.862 -17.357 1.00 89.94 72 GLN A O 1
ATOM 555 N N . THR A 1 73 ? 11.200 7.273 -18.291 1.00 90.25 73 THR A N 1
ATOM 556 C CA . THR A 1 73 ? 10.640 6.930 -19.609 1.00 90.25 73 THR A CA 1
ATOM 557 C C . THR A 1 73 ? 9.632 5.795 -19.483 1.00 90.25 73 THR A C 1
ATOM 559 O O . THR A 1 73 ? 8.548 5.848 -20.062 1.00 90.25 73 THR A O 1
ATOM 562 N N . PHE A 1 74 ? 9.961 4.788 -18.679 1.00 92.06 74 PHE A N 1
ATOM 563 C CA . PHE A 1 74 ? 9.081 3.666 -18.416 1.00 92.06 74 PHE A CA 1
ATOM 564 C C . PHE A 1 74 ? 7.799 4.081 -17.681 1.00 92.06 74 PHE A C 1
ATOM 566 O O . PHE A 1 74 ? 6.710 3.713 -18.117 1.00 92.06 74 PHE A O 1
ATOM 573 N N . PHE A 1 75 ? 7.884 4.902 -16.630 1.00 92.81 75 PHE A N 1
ATOM 574 C CA . PHE A 1 75 ? 6.706 5.410 -15.919 1.00 92.81 75 PHE A CA 1
ATOM 575 C C . PHE A 1 75 ? 5.828 6.292 -16.809 1.00 92.81 75 PHE A C 1
ATOM 577 O O . PHE A 1 75 ? 4.602 6.176 -16.764 1.00 92.81 75 PHE A O 1
ATOM 584 N N . GLN A 1 76 ? 6.433 7.137 -17.647 1.00 91.81 76 GLN A N 1
ATOM 585 C CA . GLN A 1 76 ? 5.692 7.944 -18.614 1.00 91.81 76 GLN A CA 1
ATOM 586 C C . GLN A 1 76 ? 4.974 7.052 -19.631 1.00 91.81 76 GLN A C 1
ATOM 588 O O . GLN A 1 76 ? 3.768 7.189 -19.823 1.00 91.81 76 GLN A O 1
ATOM 593 N N . CYS A 1 77 ? 5.677 6.069 -20.199 1.00 91.50 77 CYS A N 1
ATOM 594 C CA . CYS A 1 77 ? 5.083 5.090 -21.104 1.00 91.50 77 CYS A CA 1
ATOM 595 C C . CYS A 1 77 ? 3.898 4.373 -20.444 1.00 91.50 77 CYS A C 1
ATOM 597 O O . CYS A 1 77 ? 2.803 4.354 -21.002 1.00 91.50 77 CYS A O 1
ATOM 599 N N . LEU A 1 78 ? 4.075 3.851 -19.224 1.00 92.00 78 LEU A N 1
ATOM 600 C CA . LEU A 1 78 ? 3.008 3.178 -18.483 1.00 92.00 78 LEU A CA 1
ATOM 601 C C . LEU A 1 78 ? 1.807 4.095 -18.240 1.00 92.00 78 LEU A C 1
ATOM 603 O O . LEU A 1 78 ? 0.672 3.620 -18.274 1.00 92.00 78 LEU A O 1
ATOM 607 N N . SER A 1 79 ? 2.034 5.393 -18.030 1.00 91.38 79 SER A N 1
ATOM 608 C CA . SER A 1 79 ? 0.978 6.397 -17.880 1.00 91.38 79 SER A CA 1
ATOM 609 C C . SER A 1 79 ? 0.235 6.673 -19.192 1.00 91.38 79 SER A C 1
ATOM 611 O O . SER A 1 79 ? -0.992 6.756 -19.176 1.00 91.38 79 SER A O 1
ATOM 613 N N . ASP A 1 80 ? 0.924 6.708 -20.331 1.00 89.25 80 ASP A N 1
ATOM 614 C CA . ASP A 1 80 ? 0.340 7.079 -21.635 1.00 89.25 80 ASP A CA 1
ATOM 615 C C . ASP A 1 80 ? -0.261 5.896 -22.405 1.00 89.25 80 ASP A C 1
ATOM 617 O O . ASP A 1 80 ? -1.130 6.056 -23.259 1.00 89.25 80 ASP A O 1
ATOM 621 N N . MET A 1 81 ? 0.180 4.684 -22.083 1.00 85.56 81 MET A N 1
ATOM 622 C CA . MET A 1 81 ? -0.174 3.452 -22.779 1.00 85.56 81 MET A CA 1
ATOM 623 C C . MET A 1 81 ? -1.687 3.188 -22.835 1.00 85.56 81 MET A C 1
ATOM 625 O O . MET A 1 81 ? -2.349 3.057 -21.804 1.00 85.56 81 MET A O 1
ATOM 629 N N . ALA A 1 82 ? -2.243 3.035 -24.033 1.00 80.38 82 ALA A N 1
ATOM 630 C CA . ALA A 1 82 ? -3.613 2.562 -24.197 1.00 80.38 82 ALA A CA 1
ATOM 631 C C . ALA A 1 82 ? -3.685 1.055 -23.914 1.00 80.38 82 ALA A C 1
ATOM 633 O O . ALA A 1 82 ? -2.833 0.295 -24.377 1.00 80.38 82 ALA A O 1
ATOM 634 N N . LEU A 1 83 ? -4.700 0.611 -23.167 1.00 78.50 83 LEU A N 1
ATOM 635 C CA . LEU A 1 83 ? -4.882 -0.817 -22.929 1.00 78.50 83 LEU A CA 1
ATOM 636 C C . LEU A 1 83 ? -5.636 -1.481 -24.088 1.00 78.50 83 LEU A C 1
ATOM 638 O O . LEU A 1 83 ? -6.701 -0.994 -24.479 1.00 78.50 83 LEU A O 1
ATOM 642 N N . PRO A 1 84 ? -5.152 -2.627 -24.597 1.00 71.62 84 PRO A N 1
ATOM 643 C CA . PRO A 1 84 ? -5.914 -3.436 -25.534 1.00 71.62 84 PRO A CA 1
ATOM 644 C C . PRO A 1 84 ? -7.185 -3.983 -24.865 1.00 71.62 84 PRO A C 1
ATOM 646 O O . PRO A 1 84 ? -7.261 -4.139 -23.644 1.00 71.62 84 PRO A O 1
ATOM 649 N N . ALA A 1 85 ? -8.212 -4.289 -25.659 1.00 67.00 85 ALA A N 1
ATOM 650 C CA . ALA A 1 85 ? -9.485 -4.796 -25.140 1.00 67.00 85 ALA A CA 1
ATOM 651 C C . ALA A 1 85 ? -9.372 -6.218 -24.551 1.00 67.00 85 ALA A C 1
ATOM 653 O O . ALA A 1 85 ? -10.079 -6.542 -23.599 1.00 67.00 85 ALA A O 1
ATOM 654 N N . ALA A 1 86 ? -8.478 -7.051 -25.092 1.00 72.75 86 ALA A N 1
ATOM 655 C CA . ALA A 1 86 ? -8.300 -8.440 -24.675 1.00 72.75 86 ALA A CA 1
ATOM 656 C C . ALA A 1 86 ? -7.412 -8.562 -23.425 1.00 72.75 86 ALA A C 1
ATOM 658 O O . ALA A 1 86 ? -6.342 -7.958 -23.363 1.00 72.75 86 ALA A O 1
ATOM 659 N N . ALA A 1 87 ? -7.840 -9.377 -22.455 1.00 70.38 87 ALA A N 1
ATOM 660 C CA . ALA A 1 87 ? -7.121 -9.602 -21.199 1.00 70.38 87 ALA A CA 1
ATOM 661 C C . ALA A 1 87 ? -5.726 -10.214 -21.417 1.00 70.38 87 ALA A C 1
ATOM 663 O O . ALA A 1 87 ? -4.751 -9.705 -20.871 1.00 70.38 87 ALA A O 1
ATOM 664 N N . ASP A 1 88 ? -5.610 -11.218 -22.289 1.00 69.38 88 ASP A N 1
ATOM 665 C CA . ASP A 1 88 ? -4.333 -11.889 -22.576 1.00 69.38 88 ASP A CA 1
ATOM 666 C C . ASP A 1 88 ? -3.291 -10.920 -23.148 1.00 69.38 88 ASP A C 1
ATOM 668 O O . ASP A 1 88 ? -2.121 -10.938 -22.765 1.00 69.38 88 ASP A O 1
ATOM 672 N N . SER A 1 89 ? -3.736 -9.998 -24.007 1.00 69.38 89 SER A N 1
ATOM 673 C CA . SER A 1 89 ? -2.880 -8.945 -24.550 1.00 69.38 89 SER A CA 1
ATOM 674 C C . SER A 1 89 ? -2.415 -7.967 -23.473 1.00 69.38 89 SER A C 1
ATOM 676 O O . SER A 1 89 ? -1.316 -7.447 -23.591 1.00 69.38 89 SER A O 1
ATOM 678 N N . ARG A 1 90 ? -3.200 -7.728 -22.413 1.00 71.81 90 ARG A N 1
ATOM 679 C CA . ARG A 1 90 ? -2.797 -6.859 -21.291 1.00 71.81 90 ARG A CA 1
ATOM 680 C C . ARG A 1 90 ? -1.732 -7.519 -20.428 1.00 71.81 90 ARG A C 1
ATOM 682 O O . ARG A 1 90 ? -0.741 -6.877 -20.097 1.00 71.81 90 ARG A O 1
ATOM 689 N N . SER A 1 91 ? -1.904 -8.795 -20.094 1.00 69.19 91 SER A N 1
ATOM 690 C CA . SER A 1 91 ? -0.928 -9.536 -19.285 1.00 69.19 91 SER A CA 1
ATOM 691 C C . SER A 1 91 ? 0.417 -9.682 -20.001 1.00 69.19 91 SER A C 1
ATOM 693 O O . SER A 1 91 ? 1.465 -9.583 -19.360 1.00 69.19 91 SER A O 1
ATOM 695 N N . ALA A 1 92 ? 0.404 -9.831 -21.329 1.00 73.94 92 ALA A N 1
ATOM 696 C CA . ALA A 1 92 ? 1.616 -9.860 -22.146 1.00 73.94 92 ALA A CA 1
ATOM 697 C C . ALA A 1 92 ? 2.409 -8.537 -22.110 1.00 73.94 92 ALA A C 1
ATOM 699 O O . ALA A 1 92 ? 3.629 -8.559 -22.238 1.00 73.94 92 ALA A O 1
ATOM 700 N N . MET A 1 93 ? 1.765 -7.392 -21.852 1.00 73.62 93 MET A N 1
ATOM 701 C CA . MET A 1 93 ? 2.440 -6.081 -21.850 1.00 73.62 93 MET A CA 1
ATOM 702 C C . MET A 1 93 ? 3.438 -5.908 -20.705 1.00 73.62 93 MET A C 1
ATOM 704 O O . MET A 1 93 ? 4.353 -5.097 -20.811 1.00 73.62 93 MET A O 1
ATOM 708 N N . CYS A 1 94 ? 3.293 -6.677 -19.624 1.00 81.88 94 CYS A N 1
ATOM 709 C CA . CYS A 1 94 ? 4.266 -6.684 -18.534 1.00 81.88 94 CYS A CA 1
ATOM 710 C C . CYS A 1 94 ? 5.356 -7.750 -18.698 1.00 81.88 94 CYS A C 1
ATOM 712 O O . CYS A 1 94 ? 6.238 -7.834 -17.842 1.00 81.88 94 CYS A O 1
ATOM 714 N N . ALA A 1 95 ? 5.328 -8.557 -19.767 1.00 81.12 95 ALA A N 1
ATOM 715 C CA . ALA A 1 95 ? 6.330 -9.598 -19.991 1.00 81.12 95 ALA A CA 1
ATOM 716 C C . ALA A 1 95 ? 7.737 -8.997 -20.123 1.00 81.12 95 ALA A C 1
ATOM 718 O O . ALA A 1 95 ? 8.670 -9.479 -19.479 1.00 81.12 95 ALA A O 1
ATOM 719 N N . ASP A 1 96 ? 7.871 -7.887 -20.847 1.00 77.06 96 ASP A N 1
ATOM 720 C CA . ASP A 1 96 ? 9.160 -7.217 -21.049 1.00 77.06 96 ASP A CA 1
ATOM 721 C C . ASP A 1 96 ? 9.697 -6.585 -19.753 1.00 77.06 96 ASP A C 1
ATOM 723 O O . ASP A 1 96 ? 10.902 -6.600 -19.488 1.00 77.06 96 ASP A O 1
ATOM 727 N N . ALA A 1 97 ? 8.799 -6.117 -18.882 1.00 84.12 97 ALA A N 1
ATOM 728 C CA . ALA A 1 97 ? 9.142 -5.572 -17.570 1.00 84.12 97 ALA A CA 1
ATOM 729 C C . ALA A 1 97 ? 9.389 -6.653 -16.498 1.00 84.12 97 ALA A C 1
ATOM 731 O O . ALA A 1 97 ? 9.973 -6.354 -15.459 1.00 84.12 97 ALA A O 1
ATOM 732 N N . SER A 1 98 ? 8.994 -7.913 -16.734 1.00 82.38 98 SER A N 1
ATOM 733 C CA . SER A 1 98 ? 9.084 -9.011 -15.748 1.00 82.38 98 SER A CA 1
ATOM 734 C C . SER A 1 98 ? 10.515 -9.338 -15.306 1.00 82.38 98 SER A C 1
ATOM 736 O O . SER A 1 98 ? 10.744 -9.908 -14.238 1.00 82.38 98 SER A O 1
ATOM 738 N N . SER A 1 99 ? 11.494 -8.962 -16.130 1.00 85.12 99 SER A N 1
ATOM 739 C CA . SER A 1 99 ? 12.915 -9.184 -15.872 1.00 85.12 99 SER A CA 1
ATOM 740 C C . SER A 1 99 ? 13.536 -8.166 -14.903 1.00 85.12 99 SER A C 1
ATOM 742 O O . SER A 1 99 ? 14.686 -8.337 -14.483 1.00 85.12 99 SER A O 1
ATOM 744 N N . ASP A 1 100 ? 12.774 -7.140 -14.513 1.00 90.62 100 ASP A N 1
ATOM 745 C CA . ASP A 1 100 ? 13.103 -6.185 -13.464 1.00 90.62 100 ASP A CA 1
ATOM 746 C C . ASP A 1 100 ? 12.013 -6.182 -12.380 1.00 90.62 100 ASP A C 1
ATOM 748 O O . ASP A 1 100 ? 10.817 -6.135 -12.659 1.00 90.62 100 ASP A O 1
ATOM 752 N N . ARG A 1 101 ? 12.412 -6.237 -11.106 1.00 91.31 101 ARG A N 1
ATOM 753 C CA . ARG A 1 101 ? 11.454 -6.388 -9.997 1.00 91.31 101 ARG A CA 1
ATOM 754 C C . ARG A 1 101 ? 10.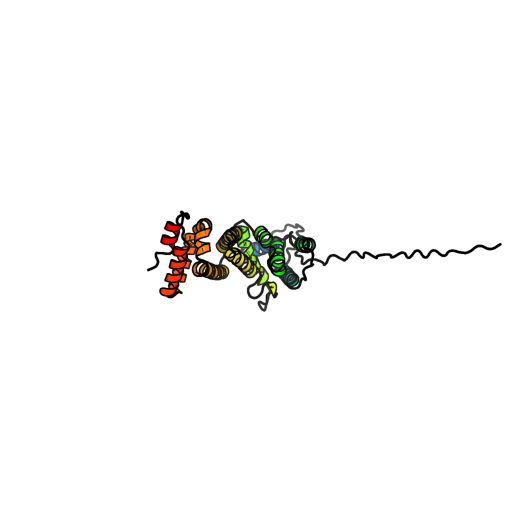570 -5.156 -9.803 1.00 91.31 101 ARG A C 1
ATOM 756 O O . ARG A 1 101 ? 9.388 -5.310 -9.499 1.00 91.31 101 ARG A O 1
ATOM 763 N N . LEU A 1 102 ? 11.126 -3.958 -9.977 1.00 92.56 102 LEU A N 1
ATOM 764 C CA . LEU A 1 102 ? 10.364 -2.715 -9.878 1.00 92.56 102 LEU A CA 1
ATOM 765 C C . LEU A 1 102 ? 9.540 -2.475 -11.136 1.00 92.56 102 LEU A C 1
ATOM 767 O O . LEU A 1 102 ? 8.376 -2.080 -11.032 1.00 92.56 102 LEU A O 1
ATOM 771 N N . GLY A 1 103 ? 10.115 -2.781 -12.301 1.00 92.94 103 GLY A N 1
ATOM 772 C CA . GLY A 1 103 ? 9.432 -2.762 -13.589 1.00 92.94 103 GLY A CA 1
ATOM 773 C C . GLY A 1 103 ? 8.171 -3.620 -13.575 1.00 92.94 103 GLY A C 1
ATOM 774 O O . GLY A 1 103 ? 7.075 -3.130 -13.840 1.00 92.94 103 GLY A O 1
ATOM 775 N N . SER A 1 104 ? 8.306 -4.885 -13.173 1.00 92.19 104 SER A N 1
ATOM 776 C CA . SER A 1 104 ? 7.182 -5.813 -13.052 1.00 92.19 104 SER A CA 1
ATOM 777 C C . SER A 1 104 ? 6.098 -5.280 -12.114 1.00 92.19 104 SER A C 1
ATOM 779 O O . SER A 1 104 ? 4.923 -5.279 -12.473 1.00 92.19 104 SER A O 1
ATOM 781 N N . LEU A 1 105 ? 6.472 -4.807 -10.921 1.00 94.19 105 LEU A N 1
ATOM 782 C CA . LEU A 1 105 ? 5.515 -4.330 -9.920 1.00 94.19 105 LEU A CA 1
ATOM 783 C C . LEU A 1 105 ? 4.735 -3.096 -10.398 1.00 94.19 105 LEU A C 1
ATOM 785 O O . LEU A 1 105 ? 3.513 -3.032 -10.267 1.00 94.19 105 LEU A O 1
ATOM 789 N N . THR A 1 106 ? 5.427 -2.118 -10.976 1.00 94.12 106 THR A N 1
ATOM 790 C CA . THR A 1 106 ? 4.795 -0.881 -11.464 1.00 94.12 106 THR A CA 1
ATOM 791 C C . THR A 1 106 ? 3.981 -1.094 -12.736 1.00 94.12 106 THR A C 1
ATOM 793 O O . THR A 1 106 ? 2.959 -0.429 -12.921 1.00 94.12 106 THR A O 1
ATOM 796 N N . CYS A 1 107 ? 4.354 -2.067 -13.570 1.00 93.25 107 CYS A N 1
ATOM 797 C CA . CYS A 1 107 ? 3.522 -2.493 -14.689 1.00 93.25 107 CYS A CA 1
ATOM 798 C C . CYS A 1 107 ? 2.206 -3.121 -14.203 1.00 93.25 107 CYS A C 1
ATOM 800 O O . CYS A 1 107 ? 1.138 -2.712 -14.655 1.00 93.25 107 CYS A O 1
ATOM 802 N N . GLN A 1 108 ? 2.257 -4.024 -13.214 1.00 93.44 108 GLN A N 1
ATOM 803 C CA . GLN A 1 108 ? 1.051 -4.627 -12.623 1.00 93.44 108 GLN A CA 1
ATOM 804 C C . GLN A 1 108 ? 0.139 -3.585 -11.965 1.00 93.44 108 GLN A C 1
ATOM 806 O O . GLN A 1 108 ? -1.073 -3.599 -12.177 1.00 93.44 108 GLN A O 1
ATOM 811 N N . LEU A 1 109 ? 0.713 -2.616 -11.244 1.00 95.38 109 LEU A N 1
ATOM 812 C CA . LEU A 1 109 ? -0.035 -1.465 -10.728 1.00 95.38 109 LEU A CA 1
ATOM 813 C C . LEU A 1 109 ? -0.732 -0.686 -11.850 1.00 95.38 10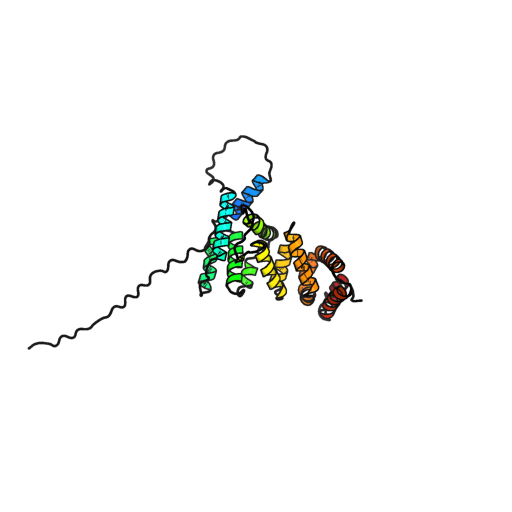9 LEU A C 1
ATOM 815 O O . LEU A 1 109 ? -1.904 -0.333 -11.729 1.00 95.38 109 LEU A O 1
ATOM 819 N N . SER A 1 110 ? -0.022 -0.424 -12.946 1.00 94.44 110 SER A N 1
ATOM 820 C CA . SER A 1 110 ? -0.569 0.332 -14.076 1.00 94.44 110 SER A CA 1
ATOM 821 C C . SER A 1 110 ? -1.712 -0.417 -14.754 1.00 94.44 110 SER A C 1
ATOM 823 O O . SER A 1 110 ? -2.740 0.194 -15.046 1.00 94.44 110 SER A O 1
ATOM 825 N N . LEU A 1 111 ? -1.576 -1.735 -14.946 1.00 92.44 111 LEU A N 1
ATOM 826 C CA . LEU A 1 111 ? -2.655 -2.584 -15.450 1.00 92.44 111 LEU A CA 1
ATOM 827 C C . LEU A 1 111 ? -3.871 -2.542 -14.527 1.00 92.44 111 LEU A C 1
ATOM 829 O O . LEU A 1 111 ? -4.976 -2.294 -15.003 1.00 92.44 111 LEU A O 1
ATOM 833 N N . TYR A 1 112 ? -3.682 -2.718 -13.218 1.00 93.88 112 TYR A N 1
ATOM 834 C CA . TYR A 1 112 ? -4.772 -2.653 -12.245 1.00 93.88 112 TYR A CA 1
ATOM 835 C C . TYR A 1 112 ? -5.520 -1.313 -12.313 1.00 93.88 112 TYR A C 1
ATOM 837 O O . TYR A 1 112 ? -6.740 -1.292 -12.462 1.00 93.88 112 TYR A O 1
ATOM 845 N N . VAL A 1 113 ? -4.800 -0.187 -12.291 1.00 94.69 113 VAL A N 1
ATOM 846 C CA . VAL A 1 113 ? -5.415 1.150 -12.338 1.00 94.69 113 VAL A CA 1
ATOM 847 C C . VAL A 1 113 ? -6.155 1.385 -13.657 1.00 94.69 113 VAL A C 1
ATOM 849 O O . VAL A 1 113 ? -7.252 1.938 -13.648 1.00 94.69 113 VAL A O 1
ATOM 852 N N . LYS A 1 114 ? -5.577 0.964 -14.787 1.00 91.56 114 LYS A N 1
ATOM 853 C CA . LYS A 1 114 ? -6.134 1.215 -16.125 1.00 91.56 114 LYS A CA 1
ATOM 854 C C . LYS A 1 114 ? -7.232 0.239 -16.549 1.00 91.56 114 LYS A C 1
ATOM 856 O O . LYS A 1 114 ? -7.944 0.523 -17.505 1.00 91.56 114 LYS A O 1
ATOM 861 N N . THR A 1 115 ? -7.380 -0.891 -15.864 1.00 90.12 115 THR A N 1
ATOM 862 C CA . THR A 1 115 ? -8.474 -1.858 -16.075 1.00 90.12 115 THR A CA 1
ATOM 863 C C . THR A 1 115 ? -9.633 -1.633 -15.106 1.00 90.12 115 THR A C 1
ATOM 865 O O . THR A 1 115 ? -10.286 -2.589 -14.686 1.00 90.12 115 THR A O 1
ATOM 868 N N . ASP A 1 116 ? -9.852 -0.381 -14.701 1.00 91.44 116 ASP A N 1
ATOM 869 C CA . ASP A 1 116 ? -10.881 0.003 -13.732 1.00 91.44 116 ASP A CA 1
ATOM 870 C C . ASP A 1 116 ? -10.827 -0.825 -12.439 1.00 91.44 116 ASP A C 1
ATOM 872 O O . ASP A 1 116 ? -11.854 -1.135 -11.837 1.00 91.44 116 ASP A O 1
ATOM 876 N N . ARG A 1 117 ? -9.612 -1.184 -11.998 1.00 93.88 117 ARG A N 1
ATOM 877 C CA . ARG A 1 117 ? -9.356 -1.902 -10.738 1.00 93.88 117 ARG A CA 1
ATOM 878 C C . ARG A 1 117 ? -9.966 -3.303 -10.669 1.00 93.88 117 ARG A C 1
ATOM 880 O O . ARG A 1 117 ? -10.248 -3.818 -9.590 1.00 93.88 117 ARG A O 1
ATOM 887 N N . THR A 1 118 ? -10.139 -3.954 -11.815 1.00 90.62 118 THR A N 1
ATOM 888 C CA . THR A 1 118 ? -10.725 -5.304 -11.876 1.00 90.62 118 THR A CA 1
ATOM 889 C C . THR A 1 118 ? -9.749 -6.409 -11.448 1.00 90.62 118 THR A C 1
ATOM 891 O O . THR A 1 118 ? -10.169 -7.383 -10.827 1.00 90.62 118 THR A O 1
ATOM 894 N N . SER A 1 119 ? -8.444 -6.230 -11.676 1.00 89.62 119 SER A N 1
ATOM 895 C CA . SER A 1 119 ? -7.390 -7.230 -11.407 1.00 89.62 119 SER A CA 1
ATOM 896 C C . SER A 1 119 ? -6.700 -7.065 -10.043 1.00 89.62 119 SER A C 1
ATOM 898 O O . SER A 1 119 ? -5.477 -6.956 -9.937 1.00 89.62 119 SER A O 1
ATOM 900 N N . GLY A 1 120 ? -7.491 -6.952 -8.970 1.00 93.75 120 GLY A N 1
ATOM 901 C CA . GLY A 1 120 ? -6.951 -6.717 -7.624 1.00 93.75 120 GLY A CA 1
ATOM 902 C C . GLY A 1 120 ? -6.132 -7.890 -7.072 1.00 93.75 120 GLY A C 1
ATOM 903 O O . GLY A 1 120 ? -5.182 -7.669 -6.328 1.00 93.75 120 GLY A O 1
ATOM 904 N N . ALA A 1 121 ? -6.473 -9.131 -7.432 1.00 94.06 121 ALA A N 1
ATOM 905 C CA . ALA A 1 121 ? -5.746 -10.314 -6.967 1.00 94.06 121 ALA A CA 1
ATOM 906 C C . ALA A 1 121 ? -4.338 -10.372 -7.574 1.00 94.06 121 ALA A C 1
ATOM 908 O O . ALA A 1 121 ? -3.364 -10.552 -6.853 1.00 94.06 121 ALA A O 1
ATOM 909 N N . GLU A 1 122 ? -4.225 -10.103 -8.872 1.00 92.00 122 GLU A N 1
ATOM 910 C CA . GLU A 1 122 ? -2.968 -10.089 -9.615 1.00 92.00 122 GLU A CA 1
ATOM 911 C C . GLU A 1 122 ? -2.018 -9.002 -9.094 1.00 92.00 122 GLU A C 1
ATOM 913 O O . GLU A 1 122 ? -0.822 -9.250 -8.922 1.00 92.00 122 GLU A O 1
ATOM 918 N N . LEU A 1 123 ? -2.551 -7.816 -8.764 1.00 95.12 123 LEU A N 1
ATOM 919 C CA . LEU A 1 123 ? -1.772 -6.769 -8.101 1.00 95.12 123 LEU A CA 1
ATOM 920 C C . LEU A 1 123 ? -1.241 -7.249 -6.745 1.00 95.12 123 LEU A C 1
ATOM 922 O O . LEU A 1 123 ? -0.060 -7.067 -6.442 1.00 95.12 123 LEU A O 1
ATOM 926 N N . LEU A 1 124 ? -2.104 -7.854 -5.923 1.00 96.69 124 LEU A N 1
ATOM 927 C CA . LEU A 1 124 ? -1.705 -8.355 -4.612 1.00 96.69 124 LEU A CA 1
ATOM 928 C C . LEU A 1 124 ? -0.679 -9.481 -4.732 1.00 96.69 124 LEU A C 1
ATOM 930 O O . LEU A 1 124 ? 0.265 -9.497 -3.947 1.00 96.69 124 LEU A O 1
ATOM 934 N N . ASP A 1 125 ? -0.793 -10.374 -5.708 1.00 94.62 125 ASP A N 1
ATOM 935 C CA . ASP A 1 125 ? 0.164 -11.460 -5.942 1.00 94.62 125 ASP A CA 1
ATOM 936 C C . ASP A 1 125 ? 1.536 -10.939 -6.381 1.00 94.62 125 ASP A C 1
ATOM 938 O O . ASP A 1 125 ? 2.563 -11.455 -5.933 1.00 94.62 125 ASP A O 1
ATOM 942 N N . ALA A 1 126 ? 1.568 -9.854 -7.160 1.00 93.38 126 ALA A N 1
ATOM 943 C CA . ALA A 1 126 ? 2.805 -9.192 -7.567 1.00 93.38 126 ALA A CA 1
ATOM 944 C C . ALA A 1 126 ? 3.549 -8.508 -6.403 1.00 93.38 126 ALA A C 1
ATOM 946 O O . ALA A 1 126 ? 4.753 -8.250 -6.503 1.00 93.38 126 ALA A O 1
ATOM 947 N N . LEU A 1 127 ? 2.868 -8.212 -5.288 1.00 95.44 127 LEU A N 1
ATOM 948 C CA . LEU A 1 127 ? 3.500 -7.561 -4.143 1.00 95.44 127 LEU A CA 1
ATOM 949 C C . LEU A 1 127 ? 4.522 -8.474 -3.448 1.00 95.44 127 LEU A C 1
ATOM 951 O O . LEU A 1 127 ? 4.222 -9.631 -3.124 1.00 95.44 127 LEU A O 1
ATOM 955 N N . PRO A 1 128 ? 5.695 -7.936 -3.086 1.00 92.12 128 PRO A N 1
ATOM 956 C CA . PRO A 1 128 ? 6.726 -8.701 -2.409 1.00 92.12 128 PRO A CA 1
ATOM 957 C C . PRO A 1 128 ? 6.291 -9.180 -1.018 1.00 92.12 128 PRO A C 1
ATOM 959 O O . PRO A 1 128 ? 5.831 -8.400 -0.190 1.00 92.12 128 PRO A O 1
ATOM 962 N N . ALA A 1 129 ? 6.541 -10.457 -0.719 1.00 90.38 129 ALA A N 1
ATOM 963 C CA . ALA A 1 129 ? 6.258 -11.046 0.595 1.00 90.38 129 ALA A CA 1
ATOM 964 C C . ALA A 1 129 ? 7.412 -10.902 1.608 1.00 90.38 129 ALA A C 1
ATOM 966 O O . ALA A 1 129 ? 7.227 -11.081 2.807 1.00 90.38 129 ALA A O 1
ATOM 967 N N . SER A 1 130 ? 8.632 -10.604 1.149 1.00 93.12 130 SER A N 1
ATOM 968 C CA . SER A 1 130 ? 9.801 -10.499 2.035 1.00 93.12 130 SER A CA 1
ATOM 969 C C . SER A 1 130 ? 9.966 -9.088 2.598 1.00 93.12 130 SER A C 1
ATOM 971 O O . SER A 1 130 ? 9.564 -8.114 1.963 1.00 93.12 130 SER A O 1
ATOM 973 N N . LYS A 1 131 ? 10.629 -8.956 3.755 1.00 90.69 131 LYS A N 1
ATOM 974 C CA . LYS A 1 131 ? 10.970 -7.645 4.337 1.00 90.69 131 LYS A CA 1
ATOM 975 C C . LYS A 1 131 ? 11.769 -6.764 3.365 1.00 90.69 131 LYS A C 1
ATOM 977 O O . LYS A 1 131 ? 11.413 -5.616 3.148 1.00 90.69 131 LYS A O 1
ATOM 982 N N . LYS A 1 132 ? 12.798 -7.323 2.718 1.00 90.81 132 LYS A N 1
ATOM 983 C CA . LYS A 1 132 ? 13.601 -6.604 1.709 1.00 90.81 132 LYS A CA 1
ATOM 984 C C . LYS A 1 132 ? 12.771 -6.158 0.506 1.00 90.81 132 LYS A C 1
ATOM 986 O O . LYS A 1 132 ? 13.069 -5.147 -0.112 1.00 90.81 132 LYS A O 1
ATOM 991 N N . GLY A 1 133 ? 11.754 -6.933 0.145 1.00 91.19 133 GLY A N 1
ATOM 992 C CA . GLY A 1 133 ? 10.847 -6.543 -0.920 1.00 91.19 133 GLY A CA 1
ATOM 993 C C . GLY A 1 133 ? 9.868 -5.443 -0.488 1.00 91.19 133 GLY A C 1
ATOM 994 O O . GLY A 1 133 ? 9.560 -4.577 -1.292 1.00 91.19 133 GLY A O 1
ATOM 995 N N . ALA A 1 134 ? 9.442 -5.404 0.777 1.00 92.25 134 ALA A N 1
ATOM 996 C CA . ALA A 1 134 ? 8.697 -4.259 1.307 1.00 92.25 134 ALA A CA 1
ATOM 997 C C . ALA A 1 134 ? 9.543 -2.972 1.306 1.00 92.25 134 ALA A C 1
ATOM 999 O O . ALA A 1 134 ? 9.044 -1.919 0.929 1.00 92.25 134 ALA A O 1
ATOM 1000 N N . GLU A 1 135 ? 10.831 -3.063 1.656 1.00 91.31 135 GLU A N 1
ATOM 1001 C CA . GLU A 1 135 ? 11.786 -1.945 1.547 1.00 91.31 135 GLU A CA 1
ATOM 1002 C C . GLU A 1 135 ? 11.920 -1.460 0.091 1.00 91.31 135 GLU A C 1
ATOM 1004 O O . GLU A 1 135 ? 11.829 -0.263 -0.163 1.00 91.31 135 GLU A O 1
ATOM 1009 N N . MET A 1 136 ? 12.007 -2.388 -0.870 1.00 92.75 136 MET A N 1
ATOM 1010 C CA . MET A 1 136 ? 12.076 -2.090 -2.309 1.00 92.75 136 MET A CA 1
ATOM 1011 C C . MET A 1 136 ? 10.905 -1.232 -2.820 1.00 92.75 136 MET A C 1
ATOM 1013 O O . MET A 1 136 ? 11.084 -0.467 -3.761 1.00 92.75 136 MET A O 1
ATOM 1017 N N . ILE A 1 137 ? 9.707 -1.326 -2.232 1.00 94.19 137 ILE A N 1
ATOM 1018 C CA . ILE A 1 137 ? 8.578 -0.475 -2.649 1.00 94.19 137 ILE A CA 1
ATOM 1019 C C . ILE A 1 137 ? 8.896 1.002 -2.421 1.00 94.19 137 ILE A C 1
ATOM 1021 O O . ILE A 1 137 ? 8.527 1.839 -3.237 1.00 94.19 137 ILE A O 1
ATOM 1025 N N . TRP A 1 138 ? 9.606 1.326 -1.343 1.00 91.88 138 TRP A N 1
ATOM 1026 C CA . TRP A 1 138 ? 9.985 2.699 -1.025 1.00 91.88 138 TRP A CA 1
ATOM 1027 C C . TRP A 1 138 ? 11.112 3.219 -1.924 1.00 91.88 138 TRP A C 1
ATOM 1029 O O . TRP A 1 138 ? 11.201 4.424 -2.152 1.00 91.88 138 TRP A O 1
ATOM 1039 N N . ASP A 1 139 ? 11.907 2.323 -2.514 1.00 91.56 139 ASP A N 1
ATOM 1040 C CA . ASP A 1 139 ? 12.930 2.689 -3.496 1.00 91.56 139 ASP A CA 1
ATOM 1041 C C . ASP A 1 139 ? 12.320 3.213 -4.809 1.00 91.56 139 ASP A C 1
ATOM 1043 O O . ASP A 1 139 ? 12.966 3.995 -5.504 1.00 91.56 139 ASP A O 1
ATOM 1047 N N . LEU A 1 140 ? 11.065 2.860 -5.132 1.00 89.19 140 LEU A N 1
ATOM 1048 C CA . LEU A 1 140 ? 10.358 3.389 -6.309 1.00 89.19 140 LEU A CA 1
ATOM 1049 C C . LEU A 1 140 ? 10.267 4.912 -6.300 1.00 89.19 140 LEU A C 1
ATOM 1051 O O . LEU A 1 140 ? 10.436 5.538 -7.342 1.00 89.19 140 LEU A O 1
ATOM 1055 N N . ASP A 1 141 ? 9.988 5.497 -5.137 1.00 83.19 141 ASP A N 1
ATOM 1056 C CA . ASP A 1 141 ? 9.880 6.946 -5.001 1.00 83.19 141 ASP A CA 1
ATOM 1057 C C . ASP A 1 141 ? 11.253 7.602 -5.109 1.00 83.19 141 ASP A C 1
ATOM 1059 O O . ASP A 1 141 ? 11.427 8.544 -5.870 1.00 83.19 141 ASP A O 1
ATOM 1063 N N . ALA A 1 142 ? 12.265 7.029 -4.451 1.00 85.00 142 ALA A N 1
ATOM 1064 C CA . ALA A 1 142 ? 13.639 7.512 -4.549 1.00 85.00 142 ALA A CA 1
ATOM 1065 C C . ALA A 1 142 ? 14.162 7.489 -5.996 1.00 85.00 142 ALA A C 1
ATOM 1067 O O . ALA A 1 142 ? 14.867 8.405 -6.411 1.00 85.00 142 ALA A O 1
ATOM 1068 N N . ILE A 1 143 ? 13.811 6.458 -6.768 1.00 86.69 143 ILE A N 1
ATOM 1069 C CA . ILE A 1 143 ? 14.165 6.330 -8.186 1.00 86.69 143 ILE A CA 1
ATOM 1070 C C . ILE A 1 143 ? 13.381 7.322 -9.050 1.00 86.69 143 ILE A C 1
ATOM 1072 O O . ILE A 1 143 ? 13.954 7.896 -9.973 1.00 86.69 143 ILE A O 1
ATOM 1076 N N . ALA A 1 144 ? 12.091 7.519 -8.771 1.00 83.12 144 ALA A N 1
ATOM 1077 C CA . ALA A 1 144 ? 11.240 8.420 -9.541 1.00 83.12 144 ALA A CA 1
ATOM 1078 C C . ALA A 1 144 ? 11.563 9.904 -9.281 1.00 83.12 144 ALA A C 1
ATOM 1080 O O . ALA A 1 144 ? 11.521 10.701 -10.216 1.00 83.12 144 ALA A O 1
ATOM 1081 N N . ASP A 1 145 ? 11.924 10.260 -8.044 1.00 79.69 145 ASP A N 1
ATOM 1082 C CA . ASP A 1 145 ? 12.339 11.612 -7.647 1.00 79.69 145 ASP A CA 1
ATOM 1083 C C . ASP A 1 145 ? 13.764 11.952 -8.115 1.00 79.69 145 ASP A C 1
ATOM 1085 O O . ASP A 1 145 ? 14.085 13.119 -8.365 1.00 79.69 145 ASP A O 1
ATOM 1089 N N . ALA A 1 146 ? 14.651 10.957 -8.220 1.00 70.88 146 ALA A N 1
ATOM 1090 C CA . ALA A 1 146 ? 16.039 11.193 -8.586 1.00 70.88 146 ALA A CA 1
ATOM 1091 C C . ALA A 1 146 ? 16.156 11.677 -10.041 1.00 70.88 146 ALA A C 1
ATOM 1093 O O . ALA A 1 146 ? 15.843 10.967 -10.992 1.00 70.88 146 ALA A O 1
ATOM 1094 N N . GLY A 1 147 ? 16.638 12.908 -10.219 1.00 57.19 147 GLY A N 1
ATOM 1095 C CA . GLY A 1 147 ? 16.900 13.494 -11.537 1.00 57.19 147 GLY A CA 1
ATOM 1096 C C . GLY A 1 147 ? 15.764 14.334 -12.126 1.00 57.19 147 GLY A C 1
ATOM 1097 O O . GLY A 1 147 ? 15.896 14.774 -13.267 1.00 57.19 147 GLY A O 1
ATOM 1098 N N . VAL A 1 148 ? 14.683 14.598 -11.383 1.00 59.19 148 VAL A N 1
ATOM 1099 C CA . VAL A 1 148 ? 13.624 15.524 -11.817 1.00 59.19 148 VAL A CA 1
ATOM 1100 C C . VAL A 1 148 ? 13.838 16.900 -11.175 1.00 59.19 148 VAL A C 1
ATOM 1102 O O . VAL A 1 148 ? 13.841 17.025 -9.953 1.00 59.19 148 VAL A O 1
ATOM 1105 N N . VAL A 1 149 ? 14.028 17.941 -11.997 1.00 56.12 149 VAL A N 1
ATOM 1106 C CA . VAL A 1 149 ? 14.224 19.332 -11.528 1.00 56.12 149 VAL A CA 1
ATOM 1107 C C . VAL A 1 149 ? 12.925 19.919 -10.963 1.00 56.12 149 VAL A C 1
ATOM 1109 O O . VAL A 1 149 ? 12.960 20.625 -9.960 1.00 56.12 149 VAL A O 1
ATOM 1112 N N . ASP A 1 150 ? 11.782 19.531 -11.530 1.00 62.69 150 ASP A N 1
ATOM 1113 C CA . ASP A 1 150 ? 10.451 19.908 -11.063 1.00 62.69 150 ASP A CA 1
ATOM 1114 C C . ASP A 1 150 ? 9.624 18.637 -10.859 1.00 62.69 150 ASP A C 1
ATOM 1116 O O . ASP A 1 150 ? 9.268 18.023 -11.859 1.00 62.69 150 ASP A O 1
ATOM 1120 N N . LYS A 1 151 ? 9.336 18.237 -9.609 1.00 67.94 151 LYS A N 1
ATOM 1121 C CA . LYS A 1 151 ? 8.662 16.978 -9.199 1.00 67.94 151 LYS A CA 1
ATOM 1122 C C . LYS A 1 151 ? 7.277 16.737 -9.836 1.00 67.94 151 LYS A C 1
ATOM 1124 O O . LYS A 1 151 ? 6.247 16.729 -9.164 1.00 67.94 151 LYS A O 1
ATOM 1129 N N . HIS A 1 152 ? 7.246 16.535 -11.142 1.00 79.94 152 HIS A N 1
ATOM 1130 C CA . HIS A 1 152 ? 6.061 16.276 -11.935 1.00 79.94 152 HIS A CA 1
ATOM 1131 C C . HIS A 1 152 ? 6.063 14.800 -12.290 1.00 79.94 152 HIS A C 1
ATOM 1133 O O . HIS A 1 152 ? 6.734 14.360 -13.222 1.00 79.94 152 HIS A O 1
ATOM 1139 N N . PHE A 1 153 ? 5.315 14.026 -11.515 1.00 85.69 153 PHE A N 1
ATOM 1140 C CA . PHE A 1 153 ? 5.083 12.630 -11.844 1.00 85.69 153 PHE A CA 1
ATOM 1141 C C . PHE A 1 153 ? 4.109 12.511 -13.021 1.00 85.69 153 PHE A C 1
ATOM 1143 O O . PHE A 1 153 ? 3.194 13.336 -13.139 1.00 85.69 153 PHE A O 1
ATOM 1150 N N . PRO A 1 154 ? 4.242 11.463 -13.855 1.00 89.00 154 PRO A N 1
ATOM 1151 C CA . PRO A 1 154 ? 3.245 11.149 -14.869 1.00 89.00 154 PRO A CA 1
ATOM 1152 C C . PRO A 1 154 ? 1.838 11.046 -14.251 1.00 89.00 154 PRO A C 1
ATOM 1154 O O . PRO A 1 154 ? 1.725 10.598 -13.104 1.00 89.00 154 PRO A O 1
ATOM 1157 N N . PRO A 1 155 ? 0.760 11.403 -14.979 1.00 91.50 155 PRO A N 1
ATOM 1158 C CA . PRO A 1 155 ? -0.599 11.476 -14.433 1.00 91.50 155 PRO A CA 1
ATOM 1159 C C . PRO A 1 155 ? -1.053 10.251 -13.631 1.00 91.50 155 PRO A C 1
ATOM 1161 O O . PRO A 1 155 ? -1.727 10.406 -12.615 1.00 91.50 155 PRO A O 1
ATOM 1164 N N . LEU A 1 156 ? -0.655 9.040 -14.039 1.00 92.50 156 LEU A N 1
ATOM 1165 C CA . LEU A 1 156 ? -1.007 7.804 -13.329 1.00 92.50 156 LEU A CA 1
ATOM 1166 C C . LEU A 1 156 ? -0.411 7.721 -11.910 1.00 92.50 156 LEU A C 1
ATOM 1168 O O . LEU A 1 156 ? -1.019 7.117 -11.024 1.00 92.50 156 LEU A O 1
ATOM 1172 N N . PHE A 1 157 ? 0.755 8.333 -11.692 1.00 92.94 157 PHE A N 1
ATOM 1173 C CA . PHE A 1 157 ? 1.511 8.302 -10.435 1.00 92.94 157 PHE A CA 1
ATOM 1174 C C . PHE A 1 157 ? 1.480 9.636 -9.673 1.00 92.94 157 PHE A C 1
ATOM 1176 O O . PHE A 1 157 ? 2.005 9.735 -8.565 1.00 92.94 157 PHE A O 1
ATOM 1183 N N . ALA A 1 158 ? 0.871 10.675 -10.240 1.00 90.12 158 ALA A N 1
ATOM 1184 C CA . ALA A 1 158 ? 0.724 11.965 -9.584 1.00 90.12 158 ALA A CA 1
ATOM 1185 C C . ALA A 1 158 ? -0.245 11.901 -8.379 1.00 90.12 158 ALA A C 1
ATOM 1187 O O . ALA A 1 158 ? -1.168 11.085 -8.363 1.00 90.12 158 ALA A O 1
ATOM 1188 N N . PRO A 1 159 ? -0.076 12.775 -7.364 1.00 89.06 159 PRO A N 1
ATOM 1189 C CA . PRO A 1 159 ? 0.978 13.785 -7.229 1.00 89.06 159 PRO A CA 1
ATOM 1190 C C . PRO A 1 159 ? 2.197 13.314 -6.419 1.00 89.06 159 PRO A C 1
ATOM 1192 O O . PRO A 1 159 ? 3.137 14.083 -6.260 1.00 89.06 159 PRO A O 1
ATOM 1195 N N . LYS A 1 160 ? 2.172 12.101 -5.854 1.00 89.06 160 LYS A N 1
ATOM 1196 C CA . LYS A 1 160 ? 3.167 11.659 -4.860 1.00 89.06 160 LYS A CA 1
ATOM 1197 C C . LYS A 1 160 ? 4.187 10.661 -5.387 1.00 89.06 160 LYS A C 1
ATOM 1199 O O . LYS A 1 160 ? 5.167 10.442 -4.701 1.00 89.06 160 LYS A O 1
ATOM 1204 N N . GLY A 1 161 ? 3.958 10.066 -6.553 1.00 91.69 161 GLY A N 1
ATOM 1205 C CA . GLY A 1 161 ? 4.863 9.098 -7.155 1.00 91.69 161 GLY A CA 1
ATOM 1206 C C . GLY A 1 161 ? 4.381 7.645 -7.051 1.00 91.69 161 GLY A C 1
ATOM 1207 O O . GLY A 1 161 ? 3.357 7.341 -6.425 1.00 91.69 161 GLY A O 1
ATOM 1208 N N . PRO A 1 162 ? 5.114 6.719 -7.694 1.00 93.19 162 PRO A N 1
ATOM 1209 C CA . PRO A 1 162 ? 4.690 5.332 -7.880 1.00 93.19 162 PRO A CA 1
ATOM 1210 C C . PRO A 1 162 ? 4.577 4.524 -6.583 1.00 93.19 162 PRO A C 1
ATOM 1212 O O . PRO A 1 162 ? 3.662 3.709 -6.466 1.00 93.19 162 PRO A O 1
ATOM 1215 N N . ALA A 1 163 ? 5.447 4.758 -5.592 1.00 94.75 163 ALA A N 1
ATOM 1216 C CA . ALA A 1 163 ? 5.374 4.055 -4.306 1.00 94.75 163 ALA A CA 1
ATOM 1217 C C . ALA A 1 163 ? 4.073 4.384 -3.562 1.00 94.75 163 ALA A C 1
ATOM 1219 O O . ALA A 1 163 ? 3.332 3.489 -3.161 1.00 94.75 163 ALA A O 1
ATOM 1220 N N . TYR A 1 164 ? 3.765 5.676 -3.422 1.00 95.69 164 TYR A N 1
ATOM 1221 C CA . TYR A 1 164 ? 2.550 6.136 -2.751 1.00 95.69 164 TYR A CA 1
ATOM 1222 C C . TYR A 1 164 ? 1.298 5.698 -3.499 1.00 95.69 164 TYR A C 1
ATOM 1224 O O . TYR A 1 164 ? 0.359 5.225 -2.870 1.00 95.69 164 TYR A O 1
ATOM 1232 N N . LYS A 1 165 ? 1.314 5.758 -4.838 1.00 96.56 165 LYS A N 1
ATOM 1233 C CA . LYS A 1 165 ? 0.214 5.247 -5.658 1.00 96.56 165 LYS A CA 1
ATOM 1234 C C . LYS A 1 165 ? -0.041 3.760 -5.408 1.00 96.56 165 LYS A C 1
ATOM 1236 O O . LYS A 1 165 ? -1.191 3.370 -5.242 1.00 96.56 165 LYS A O 1
ATOM 1241 N N . LEU A 1 166 ? 1.010 2.938 -5.346 1.00 97.31 166 LEU A N 1
ATOM 1242 C CA . LEU A 1 166 ? 0.873 1.520 -5.008 1.00 97.31 166 LEU A CA 1
ATOM 1243 C C . LEU A 1 166 ? 0.239 1.340 -3.626 1.00 97.31 166 LEU A C 1
ATOM 1245 O O . LEU A 1 166 ? -0.702 0.569 -3.473 1.00 97.31 166 LEU A O 1
ATOM 1249 N N . ILE A 1 167 ? 0.751 2.058 -2.628 1.00 97.50 167 ILE A N 1
ATOM 1250 C CA . ILE A 1 167 ? 0.289 1.959 -1.241 1.00 97.50 167 ILE A CA 1
ATOM 1251 C C . ILE A 1 167 ? -1.173 2.390 -1.118 1.00 97.50 167 ILE A C 1
ATOM 1253 O O . ILE A 1 167 ? -1.925 1.731 -0.408 1.00 97.50 167 ILE A O 1
ATOM 1257 N N . ASP A 1 168 ? -1.590 3.435 -1.833 1.00 97.88 168 ASP A N 1
ATOM 1258 C CA . ASP A 1 168 ? -2.980 3.894 -1.871 1.00 97.88 168 ASP A CA 1
ATOM 1259 C C . ASP A 1 168 ? -3.911 2.827 -2.425 1.00 97.88 168 ASP A C 1
ATOM 1261 O O . ASP A 1 168 ? -4.931 2.525 -1.814 1.00 97.88 168 ASP A O 1
ATOM 1265 N N . GLU A 1 169 ? -3.551 2.218 -3.552 1.00 98.00 169 GLU A N 1
ATOM 1266 C CA . GLU A 1 169 ? -4.380 1.180 -4.161 1.00 98.00 169 GLU A CA 1
ATOM 1267 C C . GLU A 1 169 ? -4.451 -0.079 -3.277 1.00 98.00 169 GLU A C 1
ATOM 1269 O O . GLU A 1 169 ? -5.519 -0.673 -3.130 1.00 98.00 169 GLU A O 1
ATOM 1274 N N . VAL A 1 170 ? -3.354 -0.456 -2.608 1.00 98.00 170 VAL A N 1
ATOM 1275 C CA . VAL A 1 170 ? -3.359 -1.562 -1.633 1.00 98.00 170 VAL A CA 1
ATOM 1276 C C . VAL A 1 170 ? -4.180 -1.211 -0.390 1.00 98.00 170 VAL A C 1
ATOM 1278 O O . VAL A 1 170 ? -4.886 -2.070 0.134 1.00 98.00 170 VAL A O 1
ATOM 1281 N N . PHE A 1 171 ? -4.129 0.040 0.070 1.00 98.19 171 PHE A N 1
ATOM 1282 C CA . PHE A 1 171 ? -4.932 0.508 1.197 1.00 98.19 171 PHE A CA 1
ATOM 1283 C C . PHE A 1 171 ? -6.427 0.509 0.865 1.00 98.19 171 PHE A C 1
ATOM 1285 O O . PHE A 1 171 ? -7.225 0.053 1.676 1.00 98.19 171 PHE A O 1
ATOM 1292 N N . VAL A 1 172 ? -6.815 0.931 -0.341 1.00 97.50 172 VAL A N 1
ATOM 1293 C CA . VAL A 1 172 ? -8.206 0.837 -0.815 1.00 97.50 172 VAL A CA 1
ATOM 1294 C C . VAL A 1 172 ? -8.674 -0.619 -0.828 1.00 97.50 172 VAL A C 1
ATOM 1296 O O . VAL A 1 172 ? -9.721 -0.925 -0.26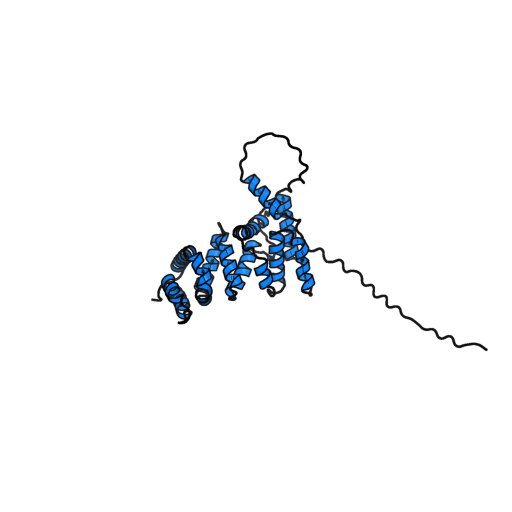8 1.00 97.50 172 VAL A O 1
ATOM 1299 N N . LEU A 1 173 ? -7.863 -1.543 -1.353 1.00 97.31 173 LEU A N 1
ATOM 1300 C CA . LEU A 1 173 ? -8.181 -2.977 -1.314 1.00 97.31 173 LEU A CA 1
ATOM 1301 C C . LEU A 1 173 ? -8.287 -3.521 0.121 1.00 97.31 173 LEU A C 1
ATOM 1303 O O . LEU A 1 173 ? -9.069 -4.436 0.376 1.00 97.31 173 LEU A O 1
ATOM 1307 N N . ALA A 1 174 ? -7.508 -2.977 1.058 1.00 97.19 174 ALA A N 1
ATOM 1308 C CA . ALA A 1 174 ? -7.599 -3.316 2.473 1.00 97.19 174 ALA A CA 1
ATOM 1309 C C . ALA A 1 174 ? -8.907 -2.802 3.104 1.00 97.19 174 ALA A C 1
ATOM 1311 O O . ALA A 1 174 ? -9.509 -3.515 3.906 1.00 97.19 174 ALA A O 1
ATOM 1312 N N . LEU A 1 175 ? -9.371 -1.608 2.715 1.00 96.62 175 LEU A N 1
ATOM 1313 C CA . LEU A 1 175 ? -10.674 -1.064 3.119 1.00 96.62 175 LEU A CA 1
ATOM 1314 C C . LEU A 1 175 ? -11.854 -1.847 2.519 1.00 96.62 175 LEU A C 1
ATOM 1316 O O . LEU A 1 175 ? -12.900 -1.948 3.156 1.00 96.62 175 LEU A O 1
ATOM 1320 N N . ASP A 1 176 ? -11.661 -2.486 1.364 1.00 95.56 176 ASP A N 1
ATOM 1321 C CA . ASP A 1 176 ? -12.621 -3.414 0.745 1.00 95.56 176 ASP A CA 1
ATOM 1322 C C . ASP A 1 176 ? -12.647 -4.809 1.412 1.00 95.56 176 ASP A C 1
ATOM 1324 O O . ASP A 1 176 ? -13.100 -5.786 0.813 1.00 95.56 176 ASP A O 1
ATOM 1328 N N . ASP A 1 177 ? -12.148 -4.929 2.648 1.00 95.38 177 ASP A N 1
ATOM 1329 C CA . ASP A 1 177 ? -12.194 -6.153 3.459 1.00 95.38 177 ASP A CA 1
ATOM 1330 C C . ASP A 1 177 ? -11.472 -7.362 2.825 1.00 95.38 177 ASP A C 1
ATOM 1332 O O . ASP A 1 177 ? -11.802 -8.529 3.064 1.00 95.38 177 ASP A O 1
ATOM 1336 N N . ARG A 1 178 ? -10.445 -7.100 2.007 1.00 95.44 178 ARG A N 1
ATOM 1337 C CA . ARG A 1 178 ? -9.590 -8.155 1.451 1.00 95.44 178 ARG A CA 1
ATOM 1338 C C . ARG A 1 178 ? -8.468 -8.476 2.430 1.00 95.44 178 ARG A C 1
ATOM 1340 O O . ARG A 1 178 ? -7.485 -7.744 2.521 1.00 95.44 178 ARG A O 1
ATOM 1347 N N . GLU A 1 179 ? -8.577 -9.610 3.115 1.00 95.12 179 GLU A N 1
ATOM 1348 C CA . GLU A 1 179 ? -7.605 -10.070 4.123 1.00 95.12 179 GLU A CA 1
ATOM 1349 C C . GLU A 1 179 ? -6.153 -10.040 3.611 1.00 95.12 179 GLU A C 1
ATOM 1351 O O . GLU A 1 179 ? -5.265 -9.479 4.256 1.00 95.12 179 GLU A O 1
ATOM 1356 N N . THR A 1 180 ? -5.909 -10.548 2.396 1.00 96.38 180 THR A N 1
ATOM 1357 C CA . THR A 1 180 ? -4.577 -10.515 1.771 1.00 96.38 180 THR A CA 1
ATOM 1358 C C . THR A 1 180 ? -4.066 -9.087 1.569 1.00 96.38 180 THR A C 1
ATOM 1360 O O . THR A 1 180 ? -2.876 -8.836 1.761 1.00 96.38 180 THR A O 1
ATOM 1363 N N . ALA A 1 181 ? -4.939 -8.138 1.218 1.00 97.50 181 ALA A N 1
ATOM 1364 C CA . ALA A 1 181 ? -4.558 -6.737 1.070 1.00 97.50 181 ALA A CA 1
ATOM 1365 C C . ALA A 1 181 ? -4.199 -6.110 2.418 1.00 97.50 181 ALA A C 1
ATOM 1367 O O . ALA A 1 181 ? -3.184 -5.427 2.504 1.00 97.50 181 ALA A O 1
ATOM 1368 N N . ILE A 1 182 ? -4.960 -6.399 3.479 1.00 96.81 182 ILE A N 1
ATOM 1369 C CA . ILE A 1 182 ? -4.664 -5.929 4.842 1.00 96.81 182 ILE A CA 1
ATOM 1370 C C . ILE A 1 182 ? -3.305 -6.462 5.304 1.00 96.81 182 ILE A C 1
ATOM 1372 O O . ILE A 1 182 ? -2.446 -5.682 5.722 1.00 96.81 182 ILE A O 1
ATOM 1376 N N . ALA A 1 183 ? -3.066 -7.769 5.168 1.00 96.31 183 ALA A N 1
ATOM 1377 C CA . ALA A 1 183 ? -1.790 -8.381 5.533 1.00 96.31 183 ALA A CA 1
ATOM 1378 C C . ALA A 1 183 ? -0.615 -7.760 4.762 1.00 96.31 183 ALA A C 1
ATOM 1380 O O . ALA A 1 183 ? 0.394 -7.375 5.361 1.00 96.31 183 ALA A O 1
ATOM 1381 N N . LYS A 1 184 ? -0.747 -7.608 3.436 1.00 96.94 184 LYS A N 1
ATOM 1382 C CA . LYS A 1 184 ? 0.311 -7.009 2.612 1.00 96.94 184 LYS A CA 1
ATOM 1383 C C . LYS A 1 184 ? 0.502 -5.523 2.900 1.00 96.94 184 LYS A C 1
ATOM 1385 O O . LYS A 1 184 ? 1.645 -5.088 2.99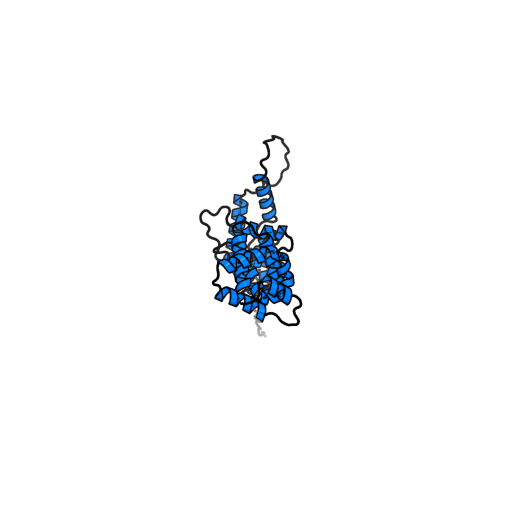3 1.00 96.94 184 LYS A O 1
ATOM 1390 N N . TYR A 1 185 ? -0.568 -4.763 3.121 1.00 97.44 185 TYR A N 1
ATOM 1391 C CA . TYR A 1 185 ? -0.490 -3.362 3.530 1.00 97.44 185 TYR A CA 1
ATOM 1392 C C . TYR A 1 185 ? 0.347 -3.217 4.804 1.00 97.44 185 TYR A C 1
ATOM 1394 O O . TYR A 1 185 ? 1.371 -2.532 4.805 1.00 97.44 185 TYR A O 1
ATOM 1402 N N . PHE A 1 186 ? -0.023 -3.933 5.869 1.00 95.69 186 PHE A N 1
ATOM 1403 C CA . PHE A 1 186 ? 0.679 -3.846 7.148 1.00 95.69 186 PHE A CA 1
ATOM 1404 C C . PHE A 1 186 ? 2.135 -4.343 7.073 1.00 95.69 186 PHE A C 1
ATOM 1406 O O . PHE A 1 186 ? 3.021 -3.781 7.725 1.00 95.69 186 PHE A O 1
ATOM 1413 N N . HIS A 1 187 ? 2.424 -5.328 6.217 1.00 95.06 187 HIS A N 1
ATOM 1414 C CA . HIS A 1 187 ? 3.797 -5.744 5.912 1.00 95.06 187 HIS A CA 1
ATOM 1415 C C . HIS A 1 187 ? 4.625 -4.615 5.280 1.00 95.06 187 HIS A C 1
ATOM 1417 O O . HIS A 1 187 ? 5.746 -4.349 5.717 1.00 95.06 187 HIS A O 1
ATOM 1423 N N . ILE A 1 188 ? 4.061 -3.901 4.302 1.00 94.88 188 ILE A N 1
ATOM 1424 C CA . ILE A 1 188 ? 4.737 -2.811 3.579 1.00 94.88 188 ILE A CA 1
ATOM 1425 C C . ILE A 1 188 ? 4.991 -1.608 4.490 1.00 94.88 188 ILE A C 1
ATOM 1427 O O . ILE A 1 188 ? 6.112 -1.092 4.548 1.00 94.88 188 ILE A O 1
ATOM 1431 N N . VAL A 1 189 ? 3.979 -1.176 5.249 1.00 93.62 189 VAL A N 1
ATOM 1432 C CA . VAL A 1 189 ? 4.109 -0.012 6.146 1.00 93.62 189 VAL A CA 1
ATOM 1433 C C . VAL A 1 189 ? 5.038 -0.279 7.334 1.00 93.62 189 VAL A C 1
ATOM 1435 O O . VAL A 1 189 ? 5.545 0.663 7.943 1.00 93.62 189 VAL A O 1
ATOM 1438 N N . GLY A 1 190 ? 5.291 -1.551 7.664 1.00 92.00 190 GLY A N 1
ATOM 1439 C CA . GLY A 1 190 ? 6.297 -1.952 8.649 1.00 92.00 190 GLY A CA 1
ATOM 1440 C C . GLY A 1 190 ? 7.738 -1.659 8.212 1.00 92.00 190 GLY A C 1
ATOM 1441 O O . GLY A 1 190 ? 8.615 -1.536 9.064 1.00 92.00 190 GLY A O 1
ATOM 1442 N N . ALA A 1 191 ? 7.979 -1.512 6.905 1.00 92.62 191 ALA A N 1
ATOM 1443 C CA . ALA A 1 191 ? 9.270 -1.130 6.331 1.00 92.62 191 ALA A CA 1
ATOM 1444 C C . ALA A 1 191 ? 9.379 0.375 6.012 1.00 92.62 191 ALA A C 1
ATOM 1446 O O . ALA A 1 191 ? 10.427 0.830 5.557 1.00 92.62 191 ALA A O 1
ATOM 1447 N N . ALA A 1 192 ? 8.314 1.151 6.237 1.00 92.62 192 ALA A N 1
ATOM 1448 C CA . ALA A 1 192 ? 8.283 2.573 5.917 1.00 92.62 192 ALA A CA 1
ATOM 1449 C C . ALA A 1 192 ? 9.268 3.379 6.778 1.00 92.62 192 ALA A C 1
ATOM 1451 O O . ALA A 1 192 ? 9.358 3.172 7.991 1.00 92.62 192 ALA A O 1
ATOM 1452 N N . THR A 1 193 ? 9.938 4.359 6.170 1.00 89.25 193 THR A N 1
ATOM 1453 C CA . THR A 1 193 ? 10.826 5.309 6.862 1.00 89.25 193 THR A CA 1
ATOM 1454 C C . THR A 1 193 ? 10.518 6.753 6.448 1.00 89.25 193 THR A C 1
ATOM 1456 O O . THR A 1 193 ? 9.871 6.989 5.427 1.00 89.25 193 THR A O 1
ATOM 1459 N N . GLY A 1 194 ? 10.955 7.734 7.249 1.00 90.38 194 GLY A N 1
ATOM 1460 C CA . GLY A 1 194 ? 10.853 9.161 6.916 1.00 90.38 194 GLY A CA 1
ATOM 1461 C C . GLY A 1 194 ? 9.431 9.611 6.551 1.00 90.38 194 GLY A C 1
ATOM 1462 O O . GLY A 1 194 ? 8.488 9.404 7.317 1.00 90.38 194 GLY A O 1
ATOM 1463 N N . ALA A 1 195 ? 9.282 10.219 5.369 1.00 90.19 195 ALA A N 1
ATOM 1464 C CA . ALA A 1 195 ? 7.995 10.679 4.840 1.00 90.19 195 ALA A CA 1
ATOM 1465 C C . ALA A 1 195 ? 6.991 9.530 4.616 1.00 90.19 195 ALA A C 1
ATOM 1467 O O . ALA A 1 195 ? 5.798 9.701 4.866 1.00 90.19 195 ALA A O 1
ATOM 1468 N N . GLY A 1 196 ? 7.465 8.337 4.242 1.00 92.69 196 GLY A N 1
ATOM 1469 C CA . GLY A 1 196 ? 6.619 7.154 4.068 1.00 92.69 196 GLY A CA 1
ATOM 1470 C C . GLY A 1 196 ? 5.967 6.690 5.374 1.00 92.69 196 GLY A C 1
ATOM 1471 O O . GLY A 1 196 ? 4.807 6.268 5.384 1.00 92.69 196 GLY A O 1
ATOM 1472 N N . THR A 1 197 ? 6.672 6.819 6.506 1.00 94.94 197 THR A N 1
ATOM 1473 C CA . THR A 1 197 ? 6.092 6.537 7.829 1.00 94.94 197 THR A CA 1
ATOM 1474 C C . THR A 1 197 ? 4.965 7.514 8.137 1.00 94.94 197 THR A C 1
ATOM 1476 O O . THR A 1 197 ? 3.871 7.074 8.455 1.00 94.94 197 THR A O 1
ATOM 1479 N N . GLN A 1 198 ? 5.194 8.822 7.977 1.00 94.44 198 GLN A N 1
ATOM 1480 C CA . GLN A 1 198 ? 4.163 9.839 8.229 1.00 94.44 198 GLN A CA 1
ATOM 1481 C C . GLN A 1 198 ? 2.925 9.610 7.356 1.00 94.44 198 GLN A C 1
ATOM 1483 O O . GLN A 1 198 ? 1.798 9.682 7.837 1.00 94.44 198 GLN A O 1
ATOM 1488 N N . TYR A 1 199 ? 3.146 9.266 6.086 1.00 95.50 199 TYR A N 1
ATOM 1489 C CA . TYR A 1 199 ? 2.080 8.976 5.139 1.00 95.50 199 TYR A CA 1
ATOM 1490 C C . TYR A 1 199 ? 1.200 7.798 5.568 1.00 95.50 199 TYR A C 1
ATOM 1492 O O . TYR A 1 199 ? -0.026 7.900 5.634 1.00 95.50 199 TYR A O 1
ATOM 1500 N N . THR A 1 200 ? 1.838 6.675 5.885 1.00 97.00 200 THR A N 1
ATOM 1501 C CA . THR A 1 200 ? 1.137 5.444 6.270 1.00 97.00 200 THR A CA 1
ATOM 1502 C C . THR A 1 200 ? 0.528 5.542 7.663 1.00 97.00 200 THR A C 1
ATOM 1504 O O . THR A 1 200 ? -0.531 4.973 7.910 1.00 97.00 200 THR A O 1
ATOM 1507 N N . ASP A 1 201 ? 1.126 6.323 8.562 1.00 97.44 201 ASP A N 1
ATOM 1508 C CA . ASP A 1 201 ? 0.565 6.631 9.877 1.00 97.44 201 ASP A CA 1
ATOM 1509 C C . ASP A 1 201 ? -0.785 7.358 9.742 1.00 97.44 201 ASP A C 1
ATOM 1511 O O . ASP A 1 201 ? -1.743 7.001 10.432 1.00 97.44 201 ASP A O 1
ATOM 1515 N N . SER A 1 202 ? -0.911 8.309 8.805 1.00 97.12 202 SER A N 1
ATOM 1516 C CA . SER A 1 202 ? -2.193 8.963 8.499 1.00 97.12 202 SER A CA 1
ATOM 1517 C C . SER A 1 202 ? -3.247 7.986 7.968 1.00 97.12 202 SER A C 1
ATOM 1519 O O . SER A 1 202 ? -4.399 8.042 8.393 1.00 97.12 202 SER A O 1
ATOM 1521 N N . GLN A 1 203 ? -2.872 7.061 7.082 1.00 97.69 203 GLN A N 1
ATOM 1522 C CA . GLN A 1 203 ? -3.794 6.042 6.566 1.00 97.69 203 GLN A CA 1
ATOM 1523 C C . GLN A 1 203 ? -4.238 5.048 7.646 1.00 97.69 203 GLN A C 1
ATOM 1525 O O . GLN A 1 203 ? -5.422 4.739 7.755 1.00 97.69 203 GLN A O 1
ATOM 1530 N N . ILE A 1 204 ? -3.324 4.595 8.508 1.00 97.56 204 ILE A N 1
ATOM 1531 C CA . ILE A 1 204 ? -3.687 3.724 9.631 1.00 97.56 204 ILE A CA 1
ATOM 1532 C C . ILE A 1 204 ? -4.645 4.459 10.578 1.00 97.56 204 ILE A C 1
ATOM 1534 O O . ILE A 1 204 ? -5.627 3.868 11.019 1.00 97.56 204 ILE A O 1
ATOM 1538 N N . LYS A 1 205 ? -4.434 5.753 10.855 1.00 97.25 205 LYS A N 1
ATOM 1539 C CA . LYS A 1 205 ? -5.393 6.561 11.635 1.00 97.25 205 LYS A CA 1
ATOM 1540 C C . LYS A 1 205 ? -6.777 6.618 10.977 1.00 97.25 205 LYS A C 1
ATOM 1542 O O . LYS A 1 205 ? -7.775 6.509 11.688 1.00 97.25 205 LYS A O 1
ATOM 1547 N N . ILE A 1 206 ? -6.846 6.733 9.647 1.00 96.50 206 ILE A N 1
ATOM 1548 C CA . ILE A 1 206 ? -8.106 6.648 8.886 1.00 96.50 206 ILE A CA 1
ATOM 1549 C C . ILE A 1 206 ? -8.764 5.281 9.094 1.00 96.50 206 ILE A C 1
ATOM 1551 O O . ILE A 1 206 ? -9.922 5.241 9.495 1.00 96.50 206 ILE A O 1
ATOM 1555 N N . LEU A 1 207 ? -8.027 4.175 8.931 1.00 96.44 207 LEU A N 1
ATOM 1556 C CA . LEU A 1 207 ? -8.540 2.817 9.172 1.00 96.44 207 LEU A CA 1
ATOM 1557 C C . LEU A 1 207 ? -9.122 2.673 10.588 1.00 96.44 207 LEU A C 1
ATOM 1559 O O . LEU A 1 207 ? -10.235 2.177 10.755 1.00 96.44 207 LEU A O 1
ATOM 1563 N N . LEU A 1 208 ? -8.388 3.146 11.603 1.00 95.38 208 LEU A N 1
ATOM 1564 C CA . LEU A 1 208 ? -8.820 3.097 13.002 1.00 95.38 208 LEU A CA 1
ATOM 1565 C C . LEU A 1 208 ? -10.101 3.903 13.251 1.00 95.38 208 LEU A C 1
ATOM 1567 O O . LEU A 1 208 ? -10.938 3.486 14.050 1.00 95.38 208 LEU A O 1
ATOM 1571 N N . ARG A 1 209 ? -10.245 5.059 12.595 1.00 95.44 209 ARG A N 1
ATOM 1572 C CA . ARG A 1 209 ? -11.375 5.975 12.786 1.00 95.44 209 ARG A CA 1
ATOM 1573 C C . ARG A 1 209 ? -12.614 5.563 11.996 1.00 95.44 209 ARG A C 1
ATOM 1575 O O . ARG A 1 209 ? -13.722 5.633 12.519 1.00 95.44 209 ARG A O 1
ATOM 1582 N N . GLU A 1 210 ? -12.430 5.202 10.734 1.00 95.62 210 GLU A N 1
ATOM 1583 C CA . GLU A 1 210 ? -13.505 5.097 9.741 1.00 95.62 210 GLU A CA 1
ATOM 1584 C C . GLU A 1 210 ? -13.916 3.653 9.464 1.00 95.62 210 GLU A C 1
ATOM 1586 O O . GLU A 1 210 ? -14.992 3.413 8.924 1.00 95.62 210 GLU A O 1
ATOM 1591 N N . SER A 1 211 ? -13.100 2.671 9.853 1.00 96.06 211 SER A N 1
ATOM 1592 C CA . SER A 1 211 ? -13.370 1.255 9.583 1.00 96.06 211 SER A CA 1
ATOM 1593 C C . SER A 1 211 ? -13.158 0.366 10.815 1.00 96.06 211 SER A C 1
ATOM 1595 O O . SER A 1 211 ? -12.415 -0.618 10.758 1.00 96.06 211 SER A O 1
ATOM 1597 N N . PRO A 1 212 ? -13.846 0.649 11.940 1.00 93.62 212 PRO A N 1
ATOM 1598 C CA . PRO A 1 212 ? -13.699 -0.123 13.175 1.00 93.62 212 PRO A CA 1
ATOM 1599 C C . PRO A 1 212 ? -14.046 -1.610 13.002 1.00 93.62 212 PRO A C 1
ATOM 1601 O O . PRO A 1 212 ? -13.452 -2.461 13.662 1.00 93.62 212 PRO A O 1
ATOM 1604 N N . ILE A 1 213 ? -14.954 -1.941 12.079 1.00 95.38 213 ILE A N 1
ATOM 1605 C CA . ILE A 1 213 ? -15.298 -3.330 11.758 1.00 95.38 213 ILE A CA 1
ATOM 1606 C C . ILE A 1 213 ? -14.101 -4.112 11.207 1.00 95.38 213 ILE A C 1
ATOM 1608 O O . ILE A 1 213 ? -13.882 -5.250 11.614 1.00 95.38 213 ILE A O 1
ATOM 1612 N N . LEU A 1 214 ? -13.284 -3.495 10.347 1.00 96.50 214 LEU A N 1
ATOM 1613 C CA . LEU A 1 214 ? -12.096 -4.136 9.781 1.00 96.50 214 LEU A CA 1
ATOM 1614 C C . LEU A 1 214 ? -11.022 -4.342 10.845 1.00 96.50 214 LEU A C 1
ATOM 1616 O O . LEU A 1 214 ? -10.377 -5.385 10.868 1.00 96.50 214 LEU A O 1
ATOM 1620 N N . VAL A 1 215 ? -10.874 -3.381 11.762 1.00 95.75 215 VAL A N 1
ATOM 1621 C CA . VAL A 1 215 ? -9.954 -3.498 12.903 1.00 95.75 215 VAL A CA 1
ATOM 1622 C C . VAL A 1 215 ? -10.315 -4.698 13.775 1.00 95.75 215 VAL A C 1
ATOM 1624 O O . VAL A 1 215 ? -9.427 -5.446 14.175 1.00 95.75 215 VAL A O 1
ATOM 1627 N N . VAL A 1 216 ? -11.608 -4.885 14.064 1.00 96.56 216 VAL A N 1
ATOM 1628 C CA . VAL A 1 216 ? -12.090 -6.010 14.876 1.00 96.56 216 VAL A CA 1
ATOM 1629 C C . VAL A 1 216 ? -11.966 -7.338 14.133 1.00 96.56 216 VAL A C 1
ATOM 1631 O O . VAL A 1 216 ? -11.563 -8.335 14.729 1.00 96.56 216 VAL A O 1
ATOM 1634 N N . LYS A 1 217 ? -12.312 -7.359 12.841 1.00 96.38 217 LYS A N 1
ATOM 1635 C CA . LYS A 1 217 ? -12.307 -8.573 12.020 1.00 96.38 217 LYS A CA 1
ATOM 1636 C C . LYS A 1 217 ? -10.897 -9.113 11.773 1.00 96.38 217 LYS A C 1
ATOM 1638 O O . LYS A 1 217 ? -10.707 -10.318 11.849 1.00 96.38 217 LYS A O 1
ATOM 1643 N N . HIS A 1 218 ? -9.933 -8.231 11.514 1.00 96.81 218 HIS A N 1
ATOM 1644 C CA . HIS A 1 218 ? -8.553 -8.588 11.141 1.00 96.81 218 HIS A CA 1
ATOM 1645 C C . HIS A 1 218 ? -7.556 -8.349 12.276 1.00 96.81 218 HIS A C 1
ATOM 1647 O O . HIS A 1 218 ? -6.383 -8.025 12.059 1.00 96.81 218 HIS A O 1
ATOM 1653 N N . TRP A 1 219 ? -8.027 -8.447 13.521 1.00 96.12 219 TRP A N 1
ATOM 1654 C CA . TRP A 1 219 ? -7.200 -8.174 14.692 1.00 96.12 219 TRP A CA 1
ATOM 1655 C C . TRP A 1 219 ? -5.983 -9.097 14.791 1.00 96.12 219 TRP A C 1
ATOM 1657 O O . TRP A 1 219 ? -4.929 -8.679 15.262 1.00 96.12 219 TRP A O 1
ATOM 1667 N N . ASP A 1 220 ? -6.081 -10.328 14.305 1.00 95.19 220 ASP A N 1
ATOM 1668 C CA . ASP A 1 220 ? -4.998 -11.310 14.264 1.00 95.19 220 ASP A CA 1
ATOM 1669 C C . ASP A 1 220 ? -3.791 -10.860 13.413 1.00 95.19 220 ASP A C 1
ATOM 1671 O O . ASP A 1 220 ? -2.637 -11.161 13.758 1.00 95.19 220 ASP A O 1
ATOM 1675 N N . ILE A 1 221 ? -4.049 -10.079 12.358 1.00 95.06 221 ILE A N 1
ATOM 1676 C CA . ILE A 1 221 ? -3.037 -9.393 11.548 1.00 95.06 221 ILE A CA 1
ATOM 1677 C C . ILE A 1 221 ? -2.557 -8.142 12.289 1.00 95.06 221 ILE A C 1
ATOM 1679 O O . ILE A 1 221 ? -1.359 -7.972 12.537 1.00 95.06 221 ILE A O 1
ATOM 1683 N N . LEU A 1 222 ? -3.490 -7.272 12.692 1.00 95.31 222 LEU A N 1
ATOM 1684 C CA . LEU A 1 222 ? -3.180 -5.967 13.283 1.00 95.31 222 LEU A CA 1
ATOM 1685 C C . LEU A 1 222 ? -2.401 -6.085 14.601 1.00 95.31 222 LEU A C 1
ATOM 1687 O O . LEU A 1 222 ? -1.514 -5.269 14.873 1.00 95.31 222 LEU A O 1
ATOM 1691 N N . ARG A 1 223 ? -2.662 -7.118 15.411 1.00 94.81 223 ARG A N 1
ATOM 1692 C CA . ARG A 1 223 ? -2.011 -7.320 16.714 1.00 94.81 223 ARG A CA 1
ATOM 1693 C C . ARG A 1 223 ? -0.493 -7.485 16.610 1.00 94.81 223 ARG A C 1
ATOM 1695 O O . ARG A 1 223 ? 0.228 -7.155 17.548 1.00 94.81 223 ARG A O 1
ATOM 1702 N N . GLN A 1 224 ? 0.018 -7.923 15.459 1.00 94.25 224 GLN A N 1
ATOM 1703 C CA . GLN A 1 224 ? 1.462 -8.022 15.210 1.00 94.25 224 GLN A CA 1
ATOM 1704 C C . GLN A 1 224 ? 2.137 -6.637 15.197 1.00 94.25 224 GLN A C 1
ATOM 1706 O O . GLN A 1 224 ? 3.339 -6.518 15.426 1.00 94.25 224 GLN A O 1
ATOM 1711 N N . TYR A 1 225 ? 1.346 -5.574 15.016 1.00 93.75 225 TYR A N 1
ATOM 1712 C CA . TYR A 1 225 ? 1.776 -4.179 14.940 1.00 93.75 225 TYR A CA 1
ATOM 1713 C C . TYR A 1 225 ? 1.345 -3.356 16.165 1.00 93.75 225 TYR A C 1
ATOM 1715 O O . TYR A 1 225 ? 1.371 -2.123 16.124 1.00 93.75 225 TYR A O 1
ATOM 1723 N N . GLN A 1 226 ? 0.986 -4.007 17.283 1.00 93.06 226 GLN A N 1
ATOM 1724 C CA . GLN A 1 226 ? 0.489 -3.349 18.500 1.00 93.06 226 GLN A CA 1
ATOM 1725 C C . GLN A 1 226 ? 1.308 -2.136 18.970 1.00 93.06 226 GLN A C 1
ATOM 1727 O O . GLN A 1 226 ? 0.686 -1.126 19.295 1.00 93.06 226 GLN A O 1
ATOM 1732 N N . PRO A 1 227 ? 2.658 -2.160 19.022 1.00 93.62 227 PRO A N 1
ATOM 1733 C CA . PRO A 1 227 ? 3.419 -0.988 19.457 1.00 93.62 227 PRO A CA 1
ATOM 1734 C C . PRO A 1 227 ? 3.140 0.249 18.594 1.00 93.62 227 PRO A C 1
ATOM 1736 O O . PRO A 1 227 ? 2.933 1.341 19.123 1.00 93.62 227 PRO A O 1
ATOM 1739 N N . LYS A 1 228 ? 3.060 0.061 17.270 1.00 94.50 228 LYS A N 1
ATOM 1740 C CA . LYS A 1 228 ? 2.737 1.125 16.316 1.00 94.50 228 LYS A CA 1
ATOM 1741 C C . LYS A 1 228 ? 1.284 1.573 16.473 1.00 94.50 228 LYS A C 1
ATOM 1743 O O . LYS A 1 228 ? 1.030 2.767 16.589 1.00 94.50 228 LYS A O 1
ATOM 1748 N N . LEU A 1 229 ? 0.346 0.631 16.571 1.00 96.00 229 LEU A N 1
ATOM 1749 C CA . LEU A 1 229 ? -1.073 0.943 16.764 1.00 96.00 229 LEU A CA 1
ATOM 1750 C C . LEU A 1 229 ? -1.335 1.711 18.069 1.00 96.00 229 LEU A C 1
ATOM 1752 O O . LEU A 1 229 ? -2.131 2.641 18.065 1.00 96.00 229 LEU A O 1
ATOM 1756 N N . LYS A 1 230 ? -0.639 1.386 19.170 1.00 95.88 230 LYS A N 1
ATOM 1757 C CA . LYS A 1 230 ? -0.770 2.114 20.448 1.00 95.88 230 LYS A CA 1
ATOM 1758 C C . LYS A 1 230 ? -0.324 3.561 20.311 1.00 95.88 230 LYS A C 1
ATOM 1760 O O . LYS A 1 230 ? -1.027 4.458 20.768 1.00 95.88 230 LYS A O 1
ATOM 1765 N N . LYS A 1 231 ? 0.829 3.778 19.670 1.00 96.56 231 LYS A N 1
ATOM 1766 C CA . LYS A 1 231 ? 1.337 5.121 19.373 1.00 96.56 231 LYS A CA 1
ATOM 1767 C C . LYS A 1 231 ? 0.314 5.908 18.545 1.00 96.56 231 LYS A C 1
ATOM 1769 O O . LYS A 1 231 ? -0.066 7.004 18.938 1.00 96.56 231 LYS A O 1
ATOM 1774 N N . LEU A 1 232 ? -0.180 5.324 17.454 1.00 96.81 232 LEU A N 1
ATOM 1775 C CA . LEU A 1 232 ? -1.125 5.991 16.554 1.00 96.81 232 LEU A CA 1
ATOM 1776 C C . LEU A 1 232 ? -2.485 6.256 17.196 1.00 96.81 232 LEU A C 1
ATOM 1778 O O . LEU A 1 232 ? -3.074 7.300 16.944 1.00 96.81 232 LEU A O 1
ATOM 1782 N N . LEU A 1 233 ? -2.966 5.355 18.054 1.00 96.25 233 LEU A N 1
ATOM 1783 C CA . LEU A 1 233 ? -4.191 5.565 18.819 1.00 96.25 233 LEU A CA 1
ATOM 1784 C C . LEU A 1 233 ? -4.043 6.724 19.816 1.00 96.25 233 LEU A C 1
ATOM 1786 O O . LEU A 1 233 ? -4.977 7.506 19.975 1.00 96.25 233 LEU A O 1
ATOM 1790 N N . ALA A 1 234 ? -2.886 6.853 20.473 1.00 96.31 234 ALA A N 1
ATOM 1791 C CA . ALA A 1 234 ? -2.611 7.972 21.372 1.00 96.31 234 ALA A CA 1
ATOM 1792 C C . ALA A 1 234 ? -2.542 9.309 20.616 1.00 96.31 234 ALA A C 1
ATOM 1794 O O . ALA A 1 234 ? -3.113 10.296 21.072 1.00 96.31 234 ALA A O 1
ATOM 1795 N N . GLU A 1 235 ? -1.900 9.331 19.446 1.00 97.31 235 GLU A N 1
ATOM 1796 C CA . GLU A 1 235 ? -1.880 10.511 18.573 1.00 97.31 235 GLU A CA 1
ATOM 1797 C C . GLU A 1 235 ? -3.282 10.870 18.071 1.00 97.31 235 GLU A C 1
ATOM 1799 O O . GLU A 1 235 ? -3.690 12.022 18.169 1.00 97.31 235 GLU A O 1
ATOM 1804 N N . LEU A 1 236 ? -4.060 9.881 17.618 1.00 96.12 236 LEU A N 1
ATOM 1805 C CA . LEU A 1 236 ? -5.446 10.083 17.195 1.00 96.12 236 LEU A CA 1
ATOM 1806 C C . LEU A 1 236 ? -6.301 10.661 18.334 1.00 96.12 236 LEU A C 1
ATOM 1808 O O . LEU A 1 236 ? -7.104 11.559 18.106 1.00 96.12 236 LEU A O 1
ATOM 1812 N N . ALA A 1 237 ? -6.095 10.190 19.568 1.00 94.88 237 ALA A N 1
ATOM 1813 C CA . ALA A 1 237 ? -6.778 10.711 20.750 1.00 94.88 237 ALA A CA 1
ATOM 1814 C C . ALA A 1 237 ? -6.385 12.150 21.113 1.00 94.88 237 ALA A C 1
ATOM 1816 O O . ALA A 1 237 ? -7.179 12.843 21.743 1.00 94.88 237 ALA A O 1
ATOM 1817 N N . ALA A 1 238 ? -5.180 12.585 20.739 1.00 96.25 238 ALA A N 1
ATOM 1818 C CA . ALA A 1 238 ? -4.736 13.966 20.900 1.00 96.25 238 ALA A CA 1
ATOM 1819 C C . ALA A 1 238 ? -5.254 14.885 19.777 1.00 96.25 238 ALA A C 1
ATOM 1821 O O . ALA A 1 238 ? -5.439 16.078 20.003 1.00 96.25 238 ALA A O 1
ATOM 1822 N N . GLU A 1 239 ? -5.486 14.339 18.580 1.00 96.12 239 GLU A N 1
ATOM 1823 C CA . GLU A 1 239 ? -5.995 15.068 17.409 1.00 96.12 239 GLU A CA 1
ATOM 1824 C C . GLU A 1 239 ? -7.523 15.238 17.423 1.00 96.12 239 GLU A C 1
ATOM 1826 O O . GLU A 1 239 ? -8.042 16.242 16.934 1.00 96.12 239 GLU A O 1
ATOM 1831 N N . LEU A 1 240 ? -8.257 14.257 17.957 1.00 95.31 240 LEU A N 1
ATOM 1832 C CA . LEU A 1 240 ? -9.719 14.243 17.962 1.00 95.31 240 LEU A CA 1
ATOM 1833 C C . LEU A 1 240 ? -10.318 14.824 19.246 1.00 95.31 240 LEU A C 1
ATOM 1835 O O . LEU A 1 240 ? -9.765 14.725 20.340 1.00 95.31 240 LEU A O 1
ATOM 1839 N N . SER A 1 241 ? -11.529 15.371 19.117 1.00 96.06 241 SER A N 1
ATOM 1840 C CA . SER A 1 241 ? -12.339 15.753 20.272 1.00 96.06 241 SER A CA 1
ATOM 1841 C C . SER A 1 241 ? -12.739 14.514 21.091 1.00 96.06 241 SER A C 1
ATOM 1843 O O . SER A 1 241 ? -12.860 13.409 20.555 1.00 96.06 241 SER A O 1
ATOM 1845 N N . ALA A 1 242 ? -12.999 14.679 22.394 1.00 94.94 242 ALA A N 1
ATOM 1846 C CA . ALA A 1 242 ? -13.462 13.568 23.232 1.00 94.94 242 ALA A CA 1
ATOM 1847 C C . ALA A 1 242 ? -14.749 12.892 22.692 1.00 94.94 242 ALA A C 1
ATOM 1849 O O . ALA A 1 242 ? -14.788 11.658 22.667 1.00 94.94 242 ALA A O 1
ATOM 1850 N N . PRO A 1 243 ? -15.762 13.636 22.190 1.00 95.81 243 PRO A N 1
ATOM 1851 C CA . PRO A 1 243 ? -16.906 13.036 21.504 1.00 95.81 243 PRO A CA 1
ATOM 1852 C C . PRO A 1 243 ? -16.523 12.183 20.290 1.00 95.81 243 PRO A C 1
ATOM 1854 O O . PRO A 1 243 ? -17.054 11.086 20.128 1.00 95.81 243 PRO A O 1
ATOM 1857 N N . ASP A 1 244 ? -15.597 12.646 19.449 1.00 95.31 244 ASP A N 1
ATOM 1858 C CA . ASP A 1 244 ? -15.203 11.906 18.246 1.00 95.31 244 ASP A CA 1
ATOM 1859 C C . ASP A 1 244 ? -14.383 10.658 18.585 1.00 95.31 244 ASP A C 1
ATOM 1861 O O . ASP A 1 244 ? -14.620 9.595 18.012 1.00 95.31 244 ASP A O 1
ATOM 1865 N N . MET A 1 245 ? -13.507 10.726 19.591 1.00 95.75 245 MET A N 1
ATOM 1866 C CA . MET A 1 245 ? -12.842 9.529 20.114 1.00 95.75 245 MET A CA 1
ATOM 1867 C C . MET A 1 245 ? -13.822 8.527 20.716 1.00 95.75 245 MET A C 1
ATOM 1869 O O . MET A 1 245 ? -13.648 7.317 20.551 1.00 95.75 245 MET A O 1
ATOM 1873 N N . ASN A 1 246 ? -14.869 9.000 21.394 1.00 95.31 246 ASN A N 1
ATOM 1874 C CA . ASN A 1 246 ? -15.913 8.115 21.896 1.00 95.31 246 ASN A CA 1
ATOM 1875 C C . ASN A 1 246 ? -16.687 7.442 20.755 1.00 95.31 246 ASN A C 1
ATOM 1877 O O . ASN A 1 246 ? -16.987 6.258 20.887 1.00 95.31 246 ASN A O 1
ATOM 1881 N N . LYS A 1 247 ? -16.918 8.110 19.612 1.00 95.44 247 LYS A N 1
ATOM 1882 C CA . LYS A 1 247 ? -17.492 7.456 18.417 1.00 95.44 247 LYS A CA 1
ATOM 1883 C C . LYS A 1 247 ? -16.600 6.329 17.900 1.00 95.44 247 LYS A C 1
ATOM 1885 O O . LYS A 1 247 ? -17.108 5.249 17.618 1.00 95.44 247 LYS A O 1
ATOM 1890 N N . VAL A 1 248 ? -15.281 6.538 17.836 1.00 94.94 248 VAL A N 1
ATOM 1891 C CA . VAL A 1 248 ? -14.328 5.486 17.428 1.00 94.94 248 VAL A CA 1
ATOM 1892 C C . VAL A 1 248 ? -14.414 4.282 18.373 1.00 94.94 248 VAL A C 1
ATOM 1894 O O . VAL A 1 248 ? -14.601 3.150 17.927 1.00 94.94 248 VAL A O 1
ATOM 1897 N N . ARG A 1 249 ? -14.366 4.519 19.692 1.00 95.88 249 ARG A N 1
ATOM 1898 C CA . ARG A 1 249 ? -14.489 3.455 20.709 1.00 95.88 249 ARG A CA 1
ATOM 1899 C C . ARG A 1 249 ? -15.827 2.723 20.634 1.00 95.88 249 ARG A C 1
ATOM 1901 O O . ARG A 1 249 ? -15.856 1.501 20.754 1.00 95.88 249 ARG A O 1
ATOM 1908 N N . GLN A 1 250 ? -16.924 3.451 20.430 1.00 95.50 250 GLN A N 1
ATOM 1909 C CA . GLN A 1 250 ? -18.255 2.869 20.251 1.00 95.50 250 GLN A CA 1
ATOM 1910 C C . GLN A 1 250 ? -18.337 2.034 18.972 1.00 95.50 250 GLN A C 1
ATOM 1912 O O . GLN A 1 250 ? -18.910 0.952 19.012 1.00 95.50 250 GLN A O 1
ATOM 1917 N N . GLY A 1 251 ? -17.725 2.480 17.872 1.00 95.31 251 GLY A N 1
ATOM 1918 C CA . GLY A 1 251 ? -17.648 1.713 16.628 1.00 95.31 251 GLY A CA 1
ATOM 1919 C C . GLY A 1 251 ? -16.920 0.381 16.811 1.00 95.31 251 GLY A C 1
ATOM 1920 O O . GLY A 1 251 ? -17.416 -0.658 16.373 1.00 95.31 251 GLY A O 1
ATOM 1921 N N . ILE A 1 252 ? -15.787 0.388 17.522 1.00 95.50 252 ILE A N 1
ATOM 1922 C CA . ILE A 1 252 ? -15.049 -0.834 17.880 1.00 95.50 252 ILE A CA 1
ATOM 1923 C C . ILE A 1 252 ? -15.902 -1.739 18.776 1.00 95.50 252 ILE A C 1
ATOM 1925 O O . ILE A 1 252 ? -16.071 -2.921 18.486 1.00 95.50 252 ILE A O 1
ATOM 1929 N N . ALA A 1 253 ? -16.488 -1.188 19.843 1.00 94.25 253 ALA A N 1
ATOM 1930 C CA . ALA A 1 253 ? -17.316 -1.956 20.770 1.00 94.25 253 ALA A CA 1
ATOM 1931 C C . ALA A 1 253 ? -18.565 -2.547 20.095 1.00 94.25 253 ALA A C 1
ATOM 1933 O O . ALA A 1 253 ? -18.924 -3.684 20.383 1.00 94.25 253 ALA A O 1
ATOM 1934 N N . GLY A 1 254 ? -19.199 -1.801 19.187 1.00 94.56 254 GLY A N 1
ATOM 1935 C CA . GLY A 1 254 ? -20.377 -2.229 18.433 1.00 94.56 254 GLY A CA 1
ATOM 1936 C C . GLY A 1 254 ? -20.071 -3.243 17.331 1.00 94.56 254 GLY A C 1
ATOM 1937 O O . GLY A 1 254 ? -20.943 -4.029 16.980 1.00 94.56 254 GLY A O 1
ATOM 1938 N N . SER A 1 255 ? -18.834 -3.272 16.825 1.00 95.06 255 SER A N 1
ATOM 1939 C CA . SER A 1 255 ? -18.380 -4.290 15.864 1.00 95.06 255 SER A CA 1
ATOM 1940 C C . SER A 1 255 ? -18.011 -5.616 16.538 1.00 95.06 255 SER A C 1
ATOM 1942 O O . SER A 1 255 ? -17.789 -6.618 15.861 1.00 95.06 255 SER A O 1
ATOM 1944 N N . CYS A 1 256 ? -17.940 -5.640 17.870 1.00 94.31 256 CYS A N 1
ATOM 1945 C CA . CYS A 1 256 ? -17.612 -6.835 18.625 1.00 94.31 256 CYS A CA 1
ATOM 1946 C C . CYS A 1 256 ? -18.812 -7.768 18.801 1.00 94.31 256 CYS A C 1
ATOM 1948 O O . CYS A 1 256 ? -19.846 -7.386 19.347 1.00 94.31 256 CYS A O 1
ATOM 1950 N N . THR A 1 257 ? -18.643 -9.025 18.393 1.00 91.06 257 THR A N 1
ATOM 1951 C CA . THR A 1 257 ? -19.631 -10.097 18.567 1.00 91.06 257 THR A CA 1
ATOM 1952 C C . THR A 1 257 ? -19.199 -11.060 19.674 1.00 91.06 257 THR A C 1
ATOM 1954 O O . THR A 1 257 ? -18.037 -11.084 20.076 1.00 91.06 257 THR A O 1
ATOM 1957 N N . ARG A 1 258 ? -20.135 -11.872 20.186 1.00 86.75 258 ARG A N 1
ATOM 1958 C CA . ARG A 1 258 ? -19.828 -12.886 21.214 1.00 86.75 258 ARG A CA 1
ATOM 1959 C C . ARG A 1 258 ? -18.908 -14.000 20.704 1.00 86.75 258 ARG A C 1
ATOM 1961 O O . ARG A 1 258 ? -18.224 -14.614 21.514 1.00 86.75 258 ARG A O 1
ATOM 1968 N N . ASP A 1 259 ? -18.893 -14.226 19.394 1.00 90.56 259 ASP A N 1
ATOM 1969 C CA . ASP A 1 259 ? -18.124 -15.297 18.754 1.00 90.56 259 ASP A CA 1
ATOM 1970 C C . ASP A 1 259 ? -16.678 -14.879 18.444 1.00 90.56 259 ASP A C 1
ATOM 1972 O O . ASP A 1 259 ? -15.823 -15.730 18.204 1.00 90.56 259 ASP A O 1
ATOM 1976 N N . ASN A 1 260 ? -16.377 -13.575 18.475 1.00 90.94 260 ASN A N 1
ATOM 1977 C CA . ASN A 1 260 ? -15.018 -13.077 18.315 1.00 90.94 260 ASN A CA 1
ATOM 1978 C C . ASN A 1 260 ? -14.276 -13.126 19.663 1.00 90.94 260 ASN A C 1
ATOM 1980 O O . ASN A 1 260 ? -14.470 -12.279 20.539 1.00 90.94 260 ASN A O 1
ATOM 1984 N N . LEU A 1 261 ? -13.398 -14.120 19.815 1.00 93.31 261 LEU A N 1
ATOM 1985 C CA . LEU A 1 261 ? -12.616 -14.349 21.036 1.00 93.31 261 LEU A CA 1
ATOM 1986 C C . LEU A 1 261 ? -11.598 -13.237 21.336 1.00 93.31 261 LEU A C 1
ATOM 1988 O O . LEU A 1 261 ? -11.191 -13.089 22.489 1.00 93.31 261 LEU A O 1
ATOM 1992 N N . ASP A 1 262 ? -11.224 -12.432 20.339 1.00 94.81 262 ASP A N 1
ATOM 1993 C CA . ASP A 1 262 ? -10.269 -11.333 20.495 1.00 94.81 262 ASP A CA 1
ATOM 1994 C C . ASP A 1 262 ? -10.932 -10.044 21.013 1.00 94.81 262 ASP A C 1
ATOM 1996 O O . ASP A 1 262 ? -10.256 -9.127 21.484 1.00 94.81 262 ASP A O 1
ATOM 2000 N N . CYS A 1 263 ? -12.267 -9.959 21.000 1.00 94.69 263 CYS A N 1
ATOM 2001 C CA . CYS A 1 263 ? -13.001 -8.756 21.400 1.00 94.69 263 CYS A CA 1
ATOM 2002 C C . CYS A 1 263 ? -12.661 -8.197 22.788 1.00 94.69 263 CYS A C 1
ATOM 2004 O O . CYS A 1 263 ? -12.513 -6.977 22.906 1.00 94.69 263 CYS A O 1
ATOM 2006 N N . PRO A 1 264 ? -12.484 -9.014 23.843 1.00 94.00 264 PRO A N 1
ATOM 2007 C CA . PRO A 1 264 ? -12.030 -8.508 25.135 1.00 94.00 264 PRO A CA 1
ATOM 2008 C C . PRO A 1 264 ? -10.657 -7.822 25.069 1.00 94.00 264 PRO A C 1
ATOM 2010 O O . PRO A 1 264 ? -10.448 -6.799 25.728 1.00 94.00 264 PRO A O 1
ATOM 2013 N N . GLU A 1 265 ? -9.723 -8.354 24.272 1.00 94.81 265 GLU A N 1
ATOM 2014 C CA . GLU A 1 265 ? -8.406 -7.745 24.062 1.00 94.81 265 GLU A CA 1
ATOM 2015 C C . GLU A 1 265 ? -8.537 -6.432 23.288 1.00 94.81 265 GLU A C 1
ATOM 2017 O O . GLU A 1 265 ? -8.007 -5.408 23.727 1.00 94.81 265 GLU A O 1
ATOM 2022 N N . ILE A 1 266 ? -9.294 -6.439 22.189 1.00 95.25 266 ILE A N 1
ATOM 2023 C CA . ILE A 1 266 ? -9.512 -5.265 21.339 1.00 95.25 266 ILE A CA 1
ATOM 2024 C C . ILE A 1 266 ? -10.146 -4.128 22.152 1.00 95.25 266 ILE A C 1
ATOM 2026 O O . ILE A 1 266 ? -9.634 -3.010 22.183 1.00 95.25 266 ILE A O 1
ATOM 2030 N N . GLN A 1 267 ? -11.221 -4.402 22.893 1.00 93.75 267 GLN A N 1
ATOM 2031 C CA . GLN A 1 267 ? -11.879 -3.391 23.728 1.00 93.75 267 GLN A CA 1
ATOM 2032 C C . GLN A 1 267 ? -10.953 -2.846 24.821 1.00 93.75 267 GLN A C 1
ATOM 2034 O O . GLN A 1 267 ? -10.985 -1.654 25.132 1.00 93.75 267 GLN A O 1
ATOM 2039 N N . LYS A 1 268 ? -10.095 -3.695 25.400 1.00 93.75 268 LYS A N 1
ATOM 2040 C CA . LYS A 1 268 ? -9.071 -3.249 26.353 1.00 93.75 268 LYS A CA 1
ATOM 2041 C C . LYS A 1 268 ? -8.031 -2.353 25.679 1.00 93.75 268 LYS A C 1
ATOM 2043 O O . LYS A 1 268 ? -7.597 -1.382 26.292 1.00 93.75 268 LYS A O 1
ATOM 2048 N N . PHE A 1 269 ? -7.645 -2.668 24.445 1.00 94.06 269 PHE A N 1
ATOM 2049 C CA . PHE A 1 269 ? -6.674 -1.903 23.670 1.00 94.06 269 PHE A CA 1
ATOM 2050 C C . PHE A 1 269 ? -7.179 -0.493 23.334 1.00 94.06 269 PHE A C 1
ATOM 2052 O O . PHE A 1 269 ? -6.456 0.477 23.549 1.00 94.06 269 PHE A O 1
ATOM 2059 N N . PHE A 1 270 ? -8.420 -0.371 22.852 1.00 92.88 270 PHE A N 1
ATOM 2060 C CA . PHE A 1 270 ? -9.018 0.917 22.462 1.00 92.88 270 PHE A CA 1
ATOM 2061 C C . PHE A 1 270 ? -9.598 1.718 23.640 1.00 92.88 270 PHE A C 1
ATOM 2063 O O . PHE A 1 270 ? -9.837 2.928 23.533 1.00 92.88 270 PHE A O 1
ATOM 2070 N N . GLY A 1 271 ? -9.784 1.056 24.782 1.00 87.94 271 GLY A N 1
ATOM 2071 C CA . GLY A 1 271 ? -10.453 1.607 25.951 1.00 87.94 271 GLY A CA 1
ATOM 2072 C C . GLY A 1 271 ? -11.973 1.502 25.843 1.00 87.94 271 GLY A C 1
ATOM 2073 O O . GLY A 1 271 ? -12.550 1.403 24.760 1.00 87.94 271 GLY A O 1
ATOM 2074 N N . ARG A 1 272 ? -12.640 1.528 27.000 1.00 78.19 272 ARG A N 1
ATOM 2075 C CA . ARG A 1 272 ? -14.103 1.491 27.049 1.00 78.19 272 ARG A CA 1
ATOM 2076 C C . ARG A 1 272 ? -14.679 2.844 26.619 1.00 78.19 272 ARG A C 1
ATOM 2078 O O . ARG A 1 272 ? -14.104 3.873 26.986 1.00 78.19 272 ARG A O 1
ATOM 2085 N N . PRO A 1 273 ? -15.794 2.860 25.869 1.00 73.44 273 PRO A N 1
ATOM 2086 C CA . PRO A 1 273 ? -16.542 4.091 25.668 1.00 73.44 273 PRO A CA 1
ATOM 2087 C C . PRO A 1 273 ? -16.988 4.633 27.036 1.00 73.44 273 PRO A C 1
ATOM 2089 O O . PRO A 1 273 ? -17.421 3.855 27.890 1.00 73.44 273 PRO A O 1
ATOM 2092 N N . GLN A 1 274 ? -16.794 5.937 27.244 1.00 62.88 274 GLN A N 1
ATOM 2093 C CA . GLN A 1 274 ? -17.271 6.666 28.424 1.00 62.88 274 GLN A CA 1
ATOM 2094 C C . GLN A 1 274 ? -18.679 7.196 28.185 1.00 62.88 274 GLN A C 1
ATOM 2096 O O . GLN A 1 274 ? -18.930 7.648 27.041 1.00 62.88 274 GLN A O 1
#

Secondary structure (DSSP, 8-state):
-----------------------------TTHHHHHHHHHHHHH-------------------HHHHHHHHHHHHHHHHHPPPPSSHHHHHHTTTGGGGSHHHHHHHHHHHHHHTTT--HHHHHHHS--SHHHHHHHHHHHHHHHTT-SS----TTTTTT-HHHHHHHHHHHHHHTT-HHHHHHHHHHHTT--HHHHHHHHHHHHHHHHH-HHHHHHTHHHHGGGHHHHHHHHHHHHHHS-HHHHHHHHHHHHHH--TT-TTHHHHHHHH----

Foldseek 3Di:
DDDDDDDDDDDPPPPPPDPPPLPQALADDFCLVVLVVVVVVVVPDPDDDDDDDDDDPDPPSDDLLRSLVSLQSSQQRLLVDDDDPDPVSLVVSQVRQPSPLVSNLLSQLSSCVNVVNPPVVSNLVSQDPDLVSLLVLVVQQVSNPPPDPDQDGRPQQPDRGSSVSSLVSLLVVLLVVDLSSVLSSVSNLVNDDDPSVVSSLVSVLCCLQPPLLSCLVNVVSCVVVLVSVLVSLVVSVVVDDLVSLLNSLVSNLVSDDPPRPCSVVSNVSSDHRD